Protein AF-A0A1R1WY81-F1 (afdb_monomer)

Mean predicted aligned error: 6.25 Å

InterPro domains:
  IPR036941 Receptor L-domain superfamily [G3DSA:3.80.20.20] (37-160)
  IPR036941 Receptor L-domain superfamily [G3DSA:3.80.20.20] (161-253)
  IPR051648 Cell Wall Integrity and Assembly Regulator [PTHR31018] (79-253)

Solvent-accessible surface area (backbone atoms only — not comparable to full-atom values): 12713 Å² total; per-residue (Å²): 133,88,80,77,80,77,76,75,72,76,73,79,78,78,72,51,73,67,54,44,50,52,54,44,56,58,44,61,73,46,52,57,88,79,84,86,74,90,75,97,52,90,44,57,40,74,56,72,42,81,62,50,81,81,46,47,67,62,52,41,60,19,38,32,34,47,32,34,46,29,39,63,66,42,77,51,42,67,47,68,37,52,49,26,30,39,30,64,13,12,39,37,38,31,42,19,62,52,19,32,39,41,34,34,48,32,24,31,39,28,63,20,21,41,33,39,27,42,20,47,48,22,32,39,40,33,29,41,44,22,33,37,31,41,25,42,37,37,39,42,22,52,47,25,36,43,63,38,38,55,42,27,35,43,36,34,29,45,33,47,30,31,23,32,29,34,57,45,53,34,52,51,21,36,48,30,58,32,37,44,36,39,36,42,27,77,50,48,33,40,41,35,29,56,44,23,31,38,30,50,22,36,40,37,42,24,33,88,48,69,27,95,60,16,36,39,39,28,49,43,25,29,40,30,47,22,36,39,37,44,26,9,30,27,43,64,43,36,57,40,25,30,40,32,42,37,53,80,46,79,47,67,55,58,54,86,70,87,62,55,86,45,55,76,49,67,41,126

Organism: NCBI:txid133412

Radius of gyration: 19.95 Å; Cα contacts (8 Å, |Δi|>4): 804; chains: 1; bounding box: 59×29×71 Å

Nearest PDB structures (foldseek):
  3n85-assembly1_A  TM=6.837E-01  e=2.548E+00  Homo sapiens
  3i2t-assembly1_A  TM=3.640E-01  e=1.945E-01  Drosophila melanogaster
  5wb7-assembly1_A  TM=3.395E-01  e=1.622E+00  Homo sapiens
  8vqd-assembly1_A  TM=2.947E-01  e=3.193E+00  Homo sapiens

Sequence (268 aa):
MKISLITFIALPIALSATSIKEILSKGKKTLVENNHSQNNGSNRCLGDIDVKKDEINKLNSCTSYQGNIKIILTDIEEVSLKSLKNLEGSILVVGNSALKKLDFSGLKTVIGSIYIGANYQLNFVDFSNLESSYKVAFKHNFELNNVKLTNLSECKDLSITGSSIQDISVSRLTKIEGDLKFSKNTKLSRLNFNSLKSIGGDLEFGTNKKSSSLEAKLEKLETVKGGVTLRGLYEINLNSLKSIGSSLLVRDNDIKSLKLPKLESFIQ

Foldseek 3Di:
DDDDPPPPPPDQDDDDPVVLVVLQVVLVVQKDDDPDDDDDDQQEEEEADADDPVCLVVLLSHQEYEYEYEDEQYQDQEHANQSHAYYAIEYHATQHQNHAYYHPCNYAYHATEYRHENHQNHQYYHPQNHQEYAYYEYYQNANHAYYHPNNHAYYQYYEHENYQHQEDAPQNHAEHQEEYYYEQNQNHQEYHPQNHAEYNEEYYDERPAADCRREYHPQNHAYYLYEYAAANHQYYHPQNHAEHNAYYHYDHYNHPDDDPPRHDDHND

Structure (mmCIF, N/CA/C/O backbone):
data_AF-A0A1R1WY81-F1
#
_entry.id   AF-A0A1R1WY81-F1
#
loop_
_atom_site.group_PDB
_atom_site.id
_atom_site.type_symbol
_atom_site.label_atom_id
_atom_site.label_alt_id
_atom_site.label_comp_id
_atom_site.label_asym_id
_atom_site.label_entity_id
_atom_site.label_seq_id
_atom_site.pdbx_PDB_ins_code
_atom_site.Cartn_x
_atom_site.Cartn_y
_atom_site.Cartn_z
_atom_site.occupancy
_atom_site.B_iso_or_equiv
_atom_site.auth_seq_id
_atom_site.auth_comp_id
_atom_site.auth_asym_id
_atom_site.auth_atom_id
_atom_site.pdbx_PDB_model_num
ATOM 1 N N . MET A 1 1 ? -29.425 -13.733 -44.432 1.00 41.19 1 MET A N 1
ATOM 2 C CA . MET A 1 1 ? -28.523 -12.653 -43.975 1.00 41.19 1 MET A CA 1
ATOM 3 C C . MET A 1 1 ? -28.136 -12.959 -42.530 1.00 41.19 1 MET A C 1
ATOM 5 O O . MET A 1 1 ? -28.996 -12.889 -41.663 1.00 41.19 1 MET A O 1
ATOM 9 N N . LYS A 1 2 ? -26.915 -13.456 -42.281 1.00 34.12 2 LYS A N 1
ATOM 10 C CA . LYS A 1 2 ? -26.455 -13.830 -40.929 1.00 34.12 2 LYS A CA 1
ATOM 11 C C . LYS A 1 2 ? -26.140 -12.552 -40.150 1.00 34.12 2 LYS A C 1
ATOM 13 O O . LYS A 1 2 ? -25.137 -11.904 -40.424 1.00 34.12 2 LYS A O 1
ATOM 18 N N . ILE A 1 3 ? -27.005 -12.188 -39.210 1.00 33.84 3 ILE A N 1
ATOM 19 C CA . ILE A 1 3 ? -26.737 -11.114 -38.252 1.00 33.84 3 ILE A CA 1
ATOM 20 C C . ILE A 1 3 ? -25.799 -11.704 -37.199 1.00 33.84 3 ILE A C 1
ATOM 22 O O . ILE A 1 3 ? -26.215 -12.485 -36.347 1.00 33.84 3 ILE A O 1
ATOM 26 N N . SER A 1 4 ? -24.510 -11.394 -37.316 1.00 32.28 4 SER A N 1
ATOM 27 C CA . SER A 1 4 ? -23.523 -11.721 -36.293 1.00 32.28 4 SER A CA 1
ATOM 28 C C . SER A 1 4 ? -23.735 -10.776 -35.114 1.00 32.28 4 SER A C 1
ATOM 30 O O . SER A 1 4 ? -23.453 -9.583 -35.226 1.00 32.28 4 SER A O 1
ATOM 32 N N . LEU A 1 5 ? -24.231 -11.295 -33.987 1.00 35.12 5 LEU A N 1
ATOM 33 C CA . LEU A 1 5 ? -24.135 -10.601 -32.706 1.00 35.12 5 LEU A CA 1
ATOM 34 C C . LEU A 1 5 ? -22.647 -10.483 -32.367 1.00 35.12 5 LEU A C 1
ATOM 36 O O . LEU A 1 5 ? -22.024 -11.442 -31.915 1.00 35.12 5 LEU A O 1
ATOM 40 N N . ILE A 1 6 ? -22.067 -9.307 -32.597 1.00 38.44 6 ILE A N 1
ATOM 41 C CA . ILE A 1 6 ? -20.819 -8.930 -31.944 1.00 38.44 6 ILE A CA 1
ATOM 42 C C . ILE A 1 6 ? -21.190 -8.750 -30.476 1.00 38.44 6 ILE A C 1
ATOM 44 O O . ILE A 1 6 ? -21.749 -7.730 -30.074 1.00 38.44 6 ILE A O 1
ATOM 48 N N . THR A 1 7 ? -20.944 -9.786 -29.681 1.00 35.72 7 THR A N 1
ATOM 49 C CA . THR A 1 7 ? -20.927 -9.681 -28.229 1.00 35.72 7 THR A CA 1
ATOM 50 C C . THR A 1 7 ? -19.898 -8.616 -27.869 1.00 35.72 7 THR A C 1
ATOM 52 O O . THR A 1 7 ? -18.695 -8.870 -27.916 1.00 35.72 7 THR A O 1
ATOM 55 N N . PHE A 1 8 ? -20.369 -7.413 -27.537 1.00 34.59 8 PHE A N 1
ATOM 56 C CA . PHE A 1 8 ? -19.596 -6.449 -26.769 1.00 34.59 8 PHE A CA 1
ATOM 57 C C . PHE A 1 8 ? -19.283 -7.123 -25.433 1.00 34.59 8 PHE A C 1
ATOM 59 O O . PHE A 1 8 ? -20.087 -7.107 -24.503 1.00 34.59 8 PHE A O 1
ATOM 66 N N . ILE A 1 9 ? -18.122 -7.773 -25.356 1.00 40.84 9 ILE A N 1
ATOM 67 C CA . ILE A 1 9 ? -17.490 -8.076 -24.079 1.00 40.84 9 ILE A CA 1
ATOM 68 C C . ILE A 1 9 ? -17.353 -6.711 -23.413 1.00 40.84 9 ILE A C 1
ATOM 70 O O . ILE A 1 9 ? -16.671 -5.834 -23.946 1.00 40.84 9 ILE A O 1
ATOM 74 N N . ALA A 1 10 ? -18.102 -6.495 -22.334 1.00 36.91 10 ALA A N 1
ATOM 75 C CA . ALA A 1 10 ? -18.082 -5.250 -21.587 1.00 36.91 10 ALA A CA 1
ATOM 76 C C . ALA A 1 10 ? -16.620 -4.867 -21.329 1.00 36.91 10 ALA A C 1
ATOM 78 O O . ALA A 1 10 ? -15.899 -5.602 -20.653 1.00 36.91 10 ALA A O 1
ATOM 79 N N . LEU A 1 11 ? -16.167 -3.756 -21.923 1.00 37.56 11 LEU A N 1
ATOM 80 C CA . LEU A 1 11 ? -14.829 -3.239 -21.668 1.00 37.56 11 LEU A CA 1
ATOM 81 C C . LEU A 1 11 ? -14.710 -3.036 -20.148 1.00 37.56 11 LEU A C 1
ATOM 83 O O . LEU A 1 11 ? -15.568 -2.353 -19.574 1.00 37.56 11 LEU A O 1
ATOM 87 N N . PRO A 1 12 ? -13.693 -3.607 -19.481 1.00 49.06 12 PRO A N 1
ATOM 88 C CA . PRO A 1 12 ? -13.493 -3.385 -18.060 1.00 49.06 12 PRO A CA 1
ATOM 89 C C . PRO A 1 12 ? -13.219 -1.894 -17.870 1.00 49.06 12 PRO A C 1
ATOM 91 O O . PRO A 1 12 ? -12.202 -1.395 -18.334 1.00 49.06 12 PRO A O 1
ATOM 94 N N . ILE A 1 13 ? -14.189 -1.189 -17.276 1.00 55.94 13 ILE A N 1
ATOM 95 C CA . ILE A 1 13 ? -14.136 0.180 -16.738 1.00 55.94 13 ILE A CA 1
ATOM 96 C C . ILE A 1 13 ? -12.966 0.993 -17.318 1.00 55.94 13 ILE A C 1
ATOM 98 O O . ILE A 1 13 ? -11.938 1.167 -16.663 1.00 55.94 13 ILE A O 1
ATOM 102 N N . ALA A 1 14 ? -13.100 1.490 -18.549 1.00 56.50 14 ALA A N 1
ATOM 103 C CA . ALA A 1 14 ? -12.135 2.450 -19.070 1.00 56.50 14 ALA A CA 1
ATOM 104 C C . ALA A 1 14 ? -12.234 3.713 -18.199 1.00 56.50 14 ALA A C 1
ATOM 106 O O . ALA A 1 14 ? -13.235 4.430 -18.287 1.00 56.50 14 ALA A O 1
ATOM 107 N N . LEU A 1 15 ? -11.255 3.999 -17.321 1.00 66.56 15 LEU A N 1
ATOM 108 C CA . LEU A 1 15 ? -11.234 5.343 -16.742 1.00 66.56 15 LEU A CA 1
ATOM 109 C C . LEU A 1 15 ? -10.904 6.320 -17.859 1.00 66.56 15 LEU A C 1
ATOM 111 O O . LEU A 1 15 ? -10.094 6.050 -18.749 1.00 66.56 15 LEU A O 1
ATOM 115 N N . SER A 1 16 ? -11.516 7.493 -17.763 1.00 76.81 16 SER A N 1
ATOM 116 C CA . SER A 1 16 ? -11.189 8.600 -18.642 1.00 76.81 16 SER A CA 1
ATOM 117 C C . SER A 1 16 ? -9.691 8.924 -18.574 1.00 76.81 16 SER A C 1
ATOM 119 O O . SER A 1 16 ? -9.049 8.789 -17.525 1.00 76.81 16 SER A O 1
ATOM 121 N N . ALA A 1 17 ? -9.141 9.446 -19.670 1.00 76.94 17 ALA A N 1
ATOM 122 C CA . ALA A 1 17 ? -7.786 9.996 -19.679 1.00 76.94 17 ALA A CA 1
ATOM 123 C C . ALA A 1 17 ? -7.583 11.046 -18.563 1.00 76.94 17 ALA A C 1
ATOM 125 O O . ALA A 1 17 ? -6.499 11.146 -17.989 1.00 76.94 17 ALA A O 1
ATOM 126 N N . THR A 1 18 ? -8.638 11.786 -18.202 1.00 73.00 18 THR A N 1
ATOM 127 C CA . THR A 1 18 ? -8.650 12.740 -17.083 1.00 73.00 18 THR A CA 1
ATOM 128 C C . THR A 1 18 ? -8.375 12.059 -15.742 1.00 73.00 18 THR A C 1
ATOM 130 O O . THR A 1 18 ? -7.556 12.542 -14.963 1.00 73.00 18 THR A O 1
ATOM 133 N N . SER A 1 19 ? -8.977 10.895 -15.495 1.00 86.19 19 SER A N 1
ATOM 134 C CA . SER A 1 19 ? -8.737 10.113 -14.277 1.00 86.19 19 SER A CA 1
ATOM 135 C C . SER A 1 19 ? -7.302 9.581 -14.208 1.00 86.19 19 SER A C 1
ATOM 137 O O . SER A 1 19 ? -6.683 9.630 -13.148 1.00 86.19 19 SER A O 1
ATOM 139 N N . ILE A 1 20 ? -6.740 9.121 -15.334 1.00 91.81 20 ILE A N 1
ATOM 140 C CA . ILE A 1 20 ? -5.340 8.666 -15.386 1.00 91.81 20 ILE A CA 1
ATOM 141 C C . ILE A 1 20 ? -4.388 9.830 -15.085 1.00 91.81 20 ILE A C 1
ATOM 143 O O . ILE A 1 20 ? -3.458 9.667 -14.296 1.00 91.81 20 ILE A O 1
ATOM 147 N N . LYS A 1 21 ? -4.638 11.020 -15.649 1.00 93.06 21 LYS A N 1
ATOM 148 C CA . LYS A 1 21 ? -3.843 12.229 -15.368 1.00 93.06 21 LYS A CA 1
ATOM 149 C C . LYS A 1 21 ? -3.865 12.608 -13.887 1.00 93.06 21 LYS A C 1
ATOM 151 O O . LYS A 1 21 ? -2.818 12.947 -13.337 1.00 93.06 21 LYS A O 1
ATOM 156 N N . GLU A 1 22 ? -5.022 12.531 -13.231 1.00 94.56 22 GLU A N 1
ATOM 157 C CA . GLU A 1 22 ? -5.138 12.822 -11.798 1.00 94.56 22 GLU A CA 1
ATOM 158 C C . GLU A 1 22 ? -4.359 11.809 -10.942 1.00 94.56 22 GLU A C 1
ATOM 160 O O . GLU A 1 22 ? -3.597 12.196 -10.052 1.00 94.56 22 GLU A O 1
ATOM 165 N N . ILE A 1 23 ? -4.508 10.513 -11.238 1.00 94.56 23 ILE A N 1
ATOM 166 C CA . ILE A 1 23 ? -3.777 9.428 -10.564 1.00 94.56 23 ILE A CA 1
ATOM 167 C C . ILE A 1 23 ? -2.268 9.607 -10.759 1.00 94.56 23 ILE A C 1
ATOM 169 O O . ILE A 1 23 ? -1.510 9.552 -9.792 1.00 94.56 23 ILE A O 1
ATOM 173 N N . LEU A 1 24 ? -1.830 9.906 -11.984 1.00 96.56 24 LEU A N 1
ATOM 174 C CA . LEU A 1 24 ? -0.427 10.170 -12.290 1.00 96.56 24 LEU A CA 1
ATOM 175 C C . LEU A 1 24 ? 0.098 11.402 -11.544 1.00 96.56 24 LEU A C 1
ATOM 177 O O . LEU A 1 24 ? 1.191 11.353 -10.989 1.00 96.56 24 LEU A O 1
ATOM 181 N N . SER A 1 25 ? -0.671 12.493 -11.493 1.00 97.31 25 SER A N 1
ATOM 182 C CA . SER A 1 25 ? -0.296 13.705 -10.752 1.00 97.31 25 SER A CA 1
ATOM 183 C C . SER A 1 25 ? -0.096 13.413 -9.263 1.00 97.31 25 SER A C 1
ATOM 185 O O . SER A 1 25 ? 0.908 13.822 -8.681 1.00 97.31 25 SER A O 1
ATOM 187 N N . LYS A 1 26 ? -1.007 12.645 -8.652 1.00 96.25 26 LYS A N 1
ATOM 188 C CA . LYS A 1 26 ? -0.883 12.202 -7.256 1.00 96.25 26 LYS A CA 1
ATOM 189 C C . LYS A 1 26 ? 0.327 11.289 -7.048 1.00 96.25 26 LYS A C 1
ATOM 191 O O . LYS A 1 26 ? 1.028 11.467 -6.060 1.00 96.25 26 LYS A O 1
ATOM 196 N N . GLY A 1 27 ? 0.583 10.356 -7.966 1.00 95.25 27 GLY A N 1
ATOM 197 C CA . GLY A 1 27 ? 1.742 9.461 -7.908 1.00 95.25 27 GLY A CA 1
ATOM 198 C C . GLY A 1 27 ? 3.082 10.183 -8.078 1.00 95.25 27 GLY A C 1
ATOM 199 O O . GLY A 1 27 ? 4.032 9.885 -7.369 1.00 95.25 27 GLY A O 1
ATOM 200 N N . LYS A 1 28 ? 3.167 11.205 -8.939 1.00 97.25 28 LYS A N 1
ATOM 201 C CA . LYS A 1 28 ? 4.396 12.008 -9.093 1.00 97.25 28 LYS A CA 1
ATOM 202 C C . LYS A 1 28 ? 4.809 12.722 -7.802 1.00 97.25 28 LYS A C 1
ATOM 204 O O . LYS A 1 28 ? 5.997 12.857 -7.551 1.00 97.25 28 LYS A O 1
ATOM 209 N N . LYS A 1 29 ? 3.849 13.112 -6.954 1.00 96.56 29 LYS A N 1
ATOM 210 C CA . LYS A 1 29 ? 4.118 13.717 -5.635 1.00 96.56 29 LYS A CA 1
ATOM 211 C C . LYS A 1 29 ? 4.710 12.740 -4.615 1.00 96.56 29 LYS A C 1
ATOM 213 O O . LYS A 1 29 ? 5.079 13.168 -3.529 1.00 96.56 29 LYS A O 1
ATOM 218 N N . THR A 1 30 ? 4.741 11.440 -4.913 1.00 93.88 30 THR A N 1
ATOM 219 C CA . THR A 1 30 ? 5.330 10.431 -4.023 1.00 93.88 30 THR A CA 1
ATOM 220 C C . THR A 1 30 ? 6.759 10.063 -4.404 1.00 93.88 30 THR A C 1
ATOM 222 O O . THR A 1 30 ? 7.331 9.200 -3.746 1.00 93.88 30 THR A O 1
ATOM 225 N N . LEU A 1 31 ? 7.303 10.646 -5.479 1.00 96.19 31 LEU A N 1
ATOM 226 C CA . LEU A 1 31 ? 8.676 10.412 -5.918 1.00 96.19 31 LEU A CA 1
ATOM 227 C C . LEU A 1 31 ? 9.664 11.053 -4.941 1.00 96.19 31 LEU A C 1
ATOM 229 O O . LEU A 1 31 ? 9.375 12.094 -4.356 1.00 96.19 31 LEU A O 1
ATOM 233 N N . VAL A 1 32 ? 10.829 10.426 -4.780 1.00 93.50 32 VAL A N 1
ATOM 234 C CA . VAL A 1 32 ? 11.913 11.009 -3.982 1.00 93.50 32 VAL A CA 1
ATOM 235 C C . VAL A 1 32 ? 12.634 12.038 -4.848 1.00 93.50 32 VAL A C 1
ATOM 237 O O . VAL A 1 32 ? 13.013 11.730 -5.979 1.00 93.50 32 VAL A O 1
ATOM 240 N N . GLU A 1 33 ? 12.829 13.247 -4.325 1.00 86.81 33 GLU A N 1
ATOM 241 C CA . GLU A 1 33 ? 13.696 14.253 -4.941 1.00 86.81 33 GLU A CA 1
ATOM 242 C C . GLU A 1 33 ? 15.155 13.885 -4.646 1.00 86.81 33 GLU A C 1
ATOM 244 O O . GLU A 1 33 ? 15.607 13.949 -3.503 1.00 86.81 33 GLU A O 1
ATOM 249 N N . ASN A 1 34 ? 15.885 13.430 -5.665 1.00 69.56 34 ASN A N 1
ATOM 250 C CA . ASN A 1 34 ? 17.247 12.929 -5.499 1.00 69.56 34 ASN A CA 1
ATOM 251 C C . ASN A 1 34 ? 18.289 13.985 -5.894 1.00 69.56 34 ASN A C 1
ATOM 253 O O . ASN A 1 34 ? 18.317 14.436 -7.036 1.00 69.56 34 ASN A O 1
ATOM 257 N N . ASN A 1 35 ? 19.222 14.279 -4.985 1.00 59.00 35 ASN A N 1
ATOM 258 C CA . ASN A 1 35 ? 20.522 14.864 -5.319 1.00 59.00 35 ASN A CA 1
ATOM 259 C C . ASN A 1 35 ? 21.519 13.708 -5.471 1.00 59.00 35 ASN A C 1
ATOM 261 O O . ASN A 1 35 ? 21.979 13.138 -4.483 1.00 59.00 35 ASN A O 1
ATOM 265 N N . HIS A 1 36 ? 21.793 13.287 -6.705 1.00 61.41 36 HIS A N 1
ATOM 266 C CA . HIS A 1 36 ? 22.646 12.125 -6.953 1.00 61.41 36 HIS A CA 1
ATOM 267 C C . HIS A 1 36 ? 24.117 12.441 -6.637 1.00 61.41 36 HIS A C 1
ATOM 269 O O . HIS A 1 36 ? 24.757 13.203 -7.358 1.00 61.41 36 HIS A O 1
ATOM 275 N N . SER A 1 37 ? 24.678 11.815 -5.600 1.00 54.81 37 SER A N 1
ATOM 276 C CA . SER A 1 37 ? 26.129 11.682 -5.445 1.00 54.81 37 SER A CA 1
ATOM 277 C C . SER A 1 37 ? 26.588 10.354 -6.052 1.00 54.81 37 SER A C 1
ATOM 279 O O . SER A 1 37 ? 25.972 9.305 -5.854 1.00 54.81 37 SER A O 1
ATOM 281 N N . GLN A 1 38 ? 27.646 10.410 -6.861 1.00 55.94 38 GLN A N 1
ATOM 282 C CA . GLN A 1 38 ? 28.205 9.239 -7.528 1.00 55.94 38 GLN A CA 1
ATOM 283 C C . GLN A 1 38 ? 28.873 8.317 -6.509 1.00 55.94 38 GLN A C 1
ATOM 285 O O . GLN A 1 38 ? 29.727 8.760 -5.744 1.00 55.94 38 GLN A O 1
ATOM 290 N N . ASN A 1 39 ? 28.536 7.028 -6.538 1.00 51.44 39 ASN A N 1
ATOM 291 C CA . ASN A 1 39 ? 29.380 6.011 -5.925 1.00 51.44 39 ASN A CA 1
ATOM 292 C C . ASN A 1 39 ? 29.317 4.702 -6.724 1.00 51.44 39 ASN A C 1
ATOM 294 O O . ASN A 1 39 ? 28.244 4.125 -6.922 1.00 51.44 39 ASN A O 1
ATOM 298 N N . ASN A 1 40 ? 30.481 4.261 -7.205 1.00 55.75 40 ASN A N 1
ATOM 299 C CA . ASN A 1 40 ? 30.653 3.106 -8.086 1.00 55.75 40 ASN A CA 1
ATOM 300 C C . ASN A 1 40 ? 30.787 1.817 -7.265 1.00 55.75 40 ASN A C 1
ATOM 302 O O . ASN A 1 40 ? 31.880 1.446 -6.844 1.00 55.75 40 ASN A O 1
ATOM 306 N N . GLY A 1 41 ? 29.668 1.122 -7.061 1.00 59.38 41 GLY A N 1
ATOM 307 C CA . GLY A 1 41 ? 29.641 -0.274 -6.621 1.00 59.38 41 GLY A CA 1
ATOM 308 C C . GLY A 1 41 ? 29.169 -1.190 -7.752 1.00 59.38 41 GLY A C 1
ATOM 309 O O . GLY A 1 41 ? 28.316 -0.800 -8.551 1.00 59.38 41 GLY A O 1
ATOM 310 N N . SER A 1 42 ? 29.694 -2.415 -7.826 1.00 71.94 42 SER A N 1
ATOM 311 C CA . SER A 1 42 ? 29.218 -3.423 -8.781 1.00 71.94 42 SER A CA 1
ATOM 312 C C . SER A 1 42 ? 27.728 -3.736 -8.550 1.00 71.94 42 SER A C 1
ATOM 314 O O . SER A 1 42 ? 27.262 -3.833 -7.415 1.00 71.94 42 SER A O 1
ATOM 316 N N . ASN A 1 43 ? 26.953 -3.850 -9.634 1.00 83.56 43 ASN A N 1
ATOM 317 C CA . ASN A 1 43 ? 25.495 -4.068 -9.647 1.00 83.56 43 ASN A CA 1
ATOM 318 C C . ASN A 1 43 ? 24.650 -2.988 -8.931 1.00 83.56 43 ASN A C 1
ATOM 320 O O . ASN A 1 43 ? 23.503 -3.253 -8.550 1.00 83.56 43 ASN A O 1
ATOM 324 N N . ARG A 1 44 ? 25.181 -1.769 -8.754 1.00 89.94 44 ARG A N 1
ATOM 325 C CA . ARG A 1 44 ? 24.405 -0.588 -8.343 1.00 89.94 44 ARG A CA 1
ATOM 326 C C . ARG A 1 44 ? 24.035 0.240 -9.573 1.00 89.94 44 ARG A C 1
ATOM 328 O O . ARG A 1 44 ? 24.892 0.569 -10.384 1.00 89.94 44 ARG A O 1
ATOM 335 N N . CYS A 1 45 ? 22.760 0.585 -9.691 1.00 94.00 45 CYS A N 1
ATOM 336 C CA . CYS A 1 45 ? 22.229 1.412 -10.770 1.00 94.00 45 CYS A CA 1
ATOM 337 C C . CYS A 1 45 ? 21.762 2.762 -10.218 1.00 94.00 45 CYS A C 1
ATOM 339 O O . CYS A 1 45 ? 21.352 2.847 -9.061 1.00 94.00 45 CYS A O 1
ATOM 341 N N . LEU A 1 46 ? 21.873 3.818 -11.022 1.00 93.19 46 LEU A N 1
ATOM 342 C CA . LEU A 1 46 ? 21.681 5.203 -10.590 1.00 93.19 46 LEU A CA 1
ATOM 343 C C . LEU A 1 46 ? 20.794 5.966 -11.580 1.00 93.19 46 LEU A C 1
ATOM 345 O O . LEU A 1 46 ? 20.764 5.634 -12.767 1.00 93.19 46 LEU A O 1
ATOM 349 N N . GLY A 1 47 ? 20.177 7.038 -11.087 1.00 92.44 47 GLY A N 1
ATOM 350 C CA . GLY A 1 47 ? 19.367 7.966 -11.871 1.00 92.44 47 GLY A CA 1
ATOM 351 C C . GLY A 1 47 ? 17.900 7.560 -11.924 1.00 92.44 47 GLY A C 1
ATOM 352 O O . GLY A 1 47 ? 17.553 6.409 -11.698 1.00 92.44 47 GLY A O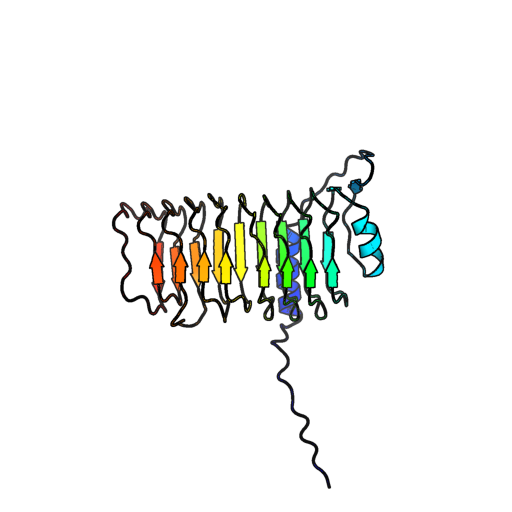 1
ATOM 353 N N . ASP A 1 48 ? 17.025 8.516 -12.208 1.00 95.06 48 ASP A N 1
ATOM 354 C CA . ASP A 1 48 ? 15.619 8.219 -12.470 1.00 95.06 48 ASP A CA 1
ATOM 355 C C . ASP A 1 48 ? 15.457 7.579 -13.856 1.00 95.06 48 ASP A C 1
ATOM 357 O O . ASP A 1 48 ? 16.060 8.035 -14.829 1.00 95.06 48 ASP A O 1
ATOM 361 N N . ILE A 1 49 ? 14.598 6.563 -13.967 1.00 95.88 49 ILE A N 1
ATOM 362 C CA . ILE A 1 49 ? 14.314 5.871 -15.232 1.00 95.88 49 ILE A CA 1
ATOM 363 C C . ILE A 1 49 ? 12.821 5.873 -15.552 1.00 95.88 49 ILE A C 1
ATOM 365 O O . ILE A 1 49 ? 11.988 5.608 -14.685 1.00 95.88 49 ILE A O 1
ATOM 369 N N . ASP A 1 50 ? 12.492 6.158 -16.811 1.00 96.75 50 ASP A N 1
ATOM 370 C CA . ASP A 1 50 ? 11.187 5.882 -17.415 1.00 96.75 50 ASP A CA 1
ATOM 371 C C . ASP A 1 50 ? 11.316 4.598 -18.245 1.00 96.75 50 ASP A C 1
ATOM 373 O O . ASP A 1 50 ? 11.793 4.630 -19.375 1.00 96.75 50 ASP A O 1
ATOM 377 N N . VAL A 1 51 ? 10.933 3.473 -17.642 1.00 96.69 51 VAL A N 1
ATOM 378 C CA . VAL A 1 51 ? 11.199 2.117 -18.128 1.00 96.69 51 VAL A CA 1
ATOM 379 C C . VAL A 1 51 ? 10.489 1.838 -19.444 1.00 96.69 51 VAL A C 1
ATOM 381 O O . VAL A 1 51 ? 9.260 1.899 -19.541 1.00 96.69 51 VAL A O 1
ATOM 384 N N . LYS A 1 52 ? 11.279 1.408 -20.421 1.00 92.81 52 LYS A N 1
ATOM 385 C CA . LYS A 1 52 ? 10.839 0.793 -21.674 1.00 92.81 52 LYS A CA 1
ATOM 386 C C . LYS A 1 52 ? 11.064 -0.718 -21.648 1.00 92.81 52 LYS A C 1
ATOM 388 O O . LYS A 1 52 ? 11.776 -1.257 -20.799 1.00 92.81 52 LYS A O 1
ATOM 393 N N . LYS A 1 53 ? 10.441 -1.426 -22.592 1.00 89.25 53 LYS A N 1
ATOM 394 C CA . LYS A 1 53 ? 10.449 -2.897 -22.650 1.00 89.25 53 LYS A CA 1
ATOM 395 C C . LYS A 1 53 ? 11.864 -3.490 -22.719 1.00 89.25 53 LYS A C 1
ATOM 397 O O . LYS A 1 53 ? 12.140 -4.495 -22.072 1.00 89.25 53 LYS A O 1
ATOM 402 N N . ASP A 1 54 ? 12.757 -2.862 -23.472 1.00 90.31 54 ASP A N 1
ATOM 403 C CA . ASP A 1 54 ? 14.157 -3.257 -23.654 1.00 90.31 54 ASP A CA 1
ATOM 404 C C . ASP A 1 54 ? 15.046 -2.970 -22.428 1.00 90.31 54 ASP A C 1
ATOM 406 O O . ASP A 1 54 ? 16.079 -3.616 -22.241 1.00 90.31 54 ASP A O 1
ATOM 410 N N . GLU A 1 55 ? 14.622 -2.081 -21.528 1.00 93.38 55 GLU A N 1
ATOM 411 C CA . GLU A 1 55 ? 15.390 -1.694 -20.337 1.00 93.38 55 GLU A CA 1
ATOM 412 C C . GLU A 1 55 ? 15.209 -2.656 -19.153 1.00 93.38 55 GLU A C 1
ATOM 414 O O . GLU A 1 55 ? 16.035 -2.669 -18.239 1.00 93.38 55 GLU A O 1
ATOM 419 N N . ILE A 1 56 ? 14.179 -3.511 -19.167 1.00 93.44 56 ILE A N 1
ATOM 420 C CA . ILE A 1 56 ? 13.909 -4.481 -18.088 1.00 93.44 56 ILE A CA 1
ATOM 421 C C . ILE A 1 56 ? 15.101 -5.432 -17.890 1.00 93.44 56 ILE A C 1
ATOM 423 O O . ILE A 1 56 ? 15.488 -5.720 -16.756 1.00 93.44 56 ILE A O 1
ATOM 427 N N . ASN A 1 57 ? 15.729 -5.887 -18.979 1.00 91.19 57 ASN A N 1
ATOM 428 C CA . ASN A 1 57 ? 16.903 -6.764 -18.907 1.00 91.19 57 ASN A CA 1
ATOM 429 C C . ASN A 1 57 ? 18.100 -6.061 -18.256 1.00 91.19 57 ASN A C 1
ATOM 431 O O . ASN A 1 57 ? 18.801 -6.663 -17.447 1.00 91.19 57 ASN A O 1
ATOM 435 N N . LYS A 1 58 ? 18.290 -4.769 -18.552 1.00 90.56 58 LYS A N 1
ATOM 436 C CA . LYS A 1 58 ? 19.325 -3.941 -17.923 1.00 90.56 58 LYS A CA 1
ATOM 437 C C . LYS A 1 58 ? 19.038 -3.726 -16.436 1.00 90.56 58 LYS A C 1
ATOM 439 O O . LYS A 1 58 ? 19.940 -3.830 -15.619 1.00 90.56 58 LYS A O 1
ATOM 444 N N . LEU A 1 59 ? 17.786 -3.476 -16.056 1.00 93.19 59 LEU A N 1
ATOM 445 C CA . LEU A 1 59 ? 17.417 -3.332 -14.644 1.00 93.19 59 LEU A CA 1
ATOM 446 C C . LEU A 1 59 ? 17.605 -4.632 -13.847 1.00 93.19 59 LEU A C 1
ATOM 448 O O . LEU A 1 59 ? 17.927 -4.586 -12.663 1.00 93.19 59 LEU A O 1
ATOM 452 N N . ASN A 1 60 ? 17.477 -5.794 -14.492 1.00 93.31 60 ASN A N 1
ATOM 453 C CA . ASN A 1 60 ? 17.736 -7.089 -13.862 1.00 93.31 60 ASN A CA 1
ATOM 454 C C . ASN A 1 60 ? 19.217 -7.379 -13.574 1.00 93.31 60 ASN A C 1
ATOM 456 O O . ASN A 1 60 ? 19.496 -8.325 -12.834 1.00 93.31 60 ASN A O 1
ATOM 460 N N . SER A 1 61 ? 20.165 -6.582 -14.084 1.00 93.44 61 SER A N 1
ATOM 461 C CA . SER A 1 61 ? 21.563 -6.653 -13.630 1.00 93.44 61 SER A CA 1
ATOM 462 C C . SER A 1 61 ? 21.814 -5.854 -12.343 1.00 93.44 61 SER A C 1
ATOM 464 O O . SER A 1 61 ? 22.898 -5.942 -11.769 1.00 93.44 61 SER A O 1
ATOM 466 N N . CYS A 1 62 ? 20.838 -5.062 -11.884 1.00 94.81 62 CYS A N 1
ATOM 467 C CA . CYS A 1 62 ? 20.945 -4.237 -10.684 1.00 94.81 62 CYS A CA 1
ATOM 468 C C . CYS A 1 62 ? 20.493 -5.018 -9.438 1.00 94.81 62 CYS A C 1
ATOM 470 O O . CYS A 1 62 ? 19.390 -5.563 -9.397 1.00 94.81 62 CYS A O 1
ATOM 472 N N . THR A 1 63 ? 21.306 -4.996 -8.382 1.00 96.38 63 THR A N 1
ATOM 473 C CA . THR A 1 63 ? 20.926 -5.477 -7.040 1.00 96.38 63 THR A CA 1
ATOM 474 C C . THR A 1 63 ? 20.467 -4.326 -6.141 1.00 96.38 63 THR A C 1
ATOM 476 O O . THR A 1 63 ? 19.638 -4.522 -5.253 1.00 96.38 63 THR A O 1
ATOM 479 N N . SER A 1 64 ? 20.987 -3.116 -6.366 1.00 95.88 64 SER A N 1
ATOM 480 C CA . SER A 1 64 ? 20.580 -1.888 -5.676 1.00 95.88 64 SER A CA 1
ATOM 481 C C . SER A 1 64 ? 20.357 -0.765 -6.687 1.00 95.88 64 SER A C 1
ATOM 483 O O . SER A 1 64 ? 21.078 -0.692 -7.686 1.00 95.88 64 SER A O 1
ATOM 485 N N . TYR A 1 65 ? 19.369 0.096 -6.446 1.00 95.69 65 TYR A N 1
ATOM 486 C CA . TYR A 1 65 ? 19.007 1.183 -7.353 1.00 95.69 65 TYR A CA 1
ATOM 487 C C . TYR A 1 65 ? 18.810 2.498 -6.594 1.00 95.69 65 TYR A C 1
ATOM 489 O O . TYR A 1 65 ? 17.996 2.575 -5.674 1.00 95.69 65 TYR A O 1
ATOM 497 N N . GLN A 1 66 ? 19.540 3.540 -6.988 1.00 95.25 66 GLN A N 1
ATOM 498 C CA . GLN A 1 66 ? 19.414 4.891 -6.443 1.00 95.25 66 GLN A CA 1
ATOM 499 C C . GLN A 1 66 ? 18.805 5.822 -7.484 1.00 95.25 66 GLN A C 1
ATOM 501 O O . GLN A 1 66 ? 19.490 6.383 -8.340 1.00 95.25 66 GLN A O 1
ATOM 506 N N . GLY A 1 67 ? 17.498 5.989 -7.381 1.00 95.75 67 GLY A N 1
ATOM 507 C CA . GLY A 1 67 ? 16.691 6.728 -8.334 1.00 95.75 67 GLY A CA 1
ATOM 508 C C . GLY A 1 67 ? 15.265 6.212 -8.315 1.00 95.75 67 GLY A C 1
ATOM 509 O O . GLY A 1 67 ? 14.967 5.191 -7.693 1.00 95.75 67 GLY A O 1
ATOM 510 N N . ASN A 1 68 ? 14.372 6.926 -8.981 1.00 97.81 68 ASN A N 1
ATOM 511 C CA . ASN A 1 68 ? 12.988 6.516 -9.138 1.00 97.81 68 ASN A CA 1
ATOM 512 C C . ASN A 1 68 ? 12.825 5.600 -10.363 1.00 97.81 68 ASN A C 1
ATOM 514 O O . ASN A 1 68 ? 13.347 5.891 -11.437 1.00 97.81 68 ASN A O 1
ATOM 518 N N . ILE A 1 69 ? 12.040 4.531 -10.222 1.00 98.25 69 ILE A N 1
ATOM 519 C CA . ILE A 1 69 ? 11.647 3.639 -11.319 1.00 98.25 69 ILE A CA 1
ATOM 520 C C . ILE A 1 69 ? 10.218 3.988 -11.733 1.00 98.25 69 ILE A C 1
ATOM 522 O O . ILE A 1 69 ? 9.275 3.810 -10.959 1.00 98.25 69 ILE A O 1
ATOM 526 N N . LYS A 1 70 ? 10.043 4.478 -12.960 1.00 98.56 70 LYS A N 1
ATOM 527 C CA . LYS A 1 70 ? 8.749 4.906 -13.501 1.00 98.56 70 LYS A CA 1
ATOM 528 C C . LYS A 1 70 ? 8.354 4.023 -14.682 1.00 98.56 70 LYS A C 1
ATOM 530 O O . LYS A 1 70 ? 9.119 3.881 -15.620 1.00 98.56 70 LYS A O 1
ATOM 535 N N . ILE A 1 71 ? 7.157 3.451 -14.661 1.00 98.44 71 ILE A N 1
ATOM 536 C CA . ILE A 1 71 ? 6.563 2.691 -15.772 1.00 98.44 71 ILE A CA 1
ATOM 537 C C . ILE A 1 71 ? 5.213 3.349 -16.066 1.00 98.44 71 ILE A C 1
ATOM 539 O O . ILE A 1 71 ? 4.222 3.104 -15.372 1.00 98.44 71 ILE A O 1
ATOM 543 N N . ILE A 1 72 ? 5.179 4.275 -17.022 1.00 97.62 72 ILE A N 1
ATOM 544 C CA . ILE A 1 72 ? 4.034 5.168 -17.235 1.00 97.62 72 ILE A CA 1
ATOM 545 C C . ILE A 1 72 ? 3.568 5.072 -18.685 1.00 97.62 72 ILE A C 1
ATOM 547 O O . ILE A 1 72 ? 4.355 5.334 -19.588 1.00 97.62 72 ILE A O 1
ATOM 551 N N . LEU A 1 73 ? 2.279 4.780 -18.891 1.00 95.69 73 LEU A N 1
ATOM 552 C CA . LEU A 1 73 ? 1.628 4.779 -20.213 1.00 95.69 73 LEU A CA 1
ATOM 553 C C . LEU A 1 73 ? 2.359 3.918 -21.269 1.00 95.69 73 LEU A C 1
ATOM 555 O O . LEU A 1 73 ? 2.474 4.313 -22.427 1.00 95.69 73 LEU A O 1
ATOM 559 N N . THR A 1 74 ? 2.856 2.748 -20.864 1.00 95.81 74 THR A N 1
ATOM 560 C CA . THR A 1 74 ? 3.540 1.781 -21.739 1.00 95.81 74 THR A CA 1
ATOM 561 C C . THR A 1 74 ? 2.603 0.659 -22.201 1.00 95.81 74 THR A C 1
ATOM 563 O O . THR A 1 74 ? 1.523 0.451 -21.638 1.00 95.81 74 THR A O 1
ATOM 566 N N . ASP A 1 75 ? 3.047 -0.096 -23.205 1.00 95.06 75 ASP A N 1
ATOM 567 C CA . ASP A 1 75 ? 2.429 -1.328 -23.711 1.00 95.06 75 ASP A CA 1
ATOM 568 C C . ASP A 1 75 ? 3.049 -2.606 -23.104 1.00 95.06 75 ASP A C 1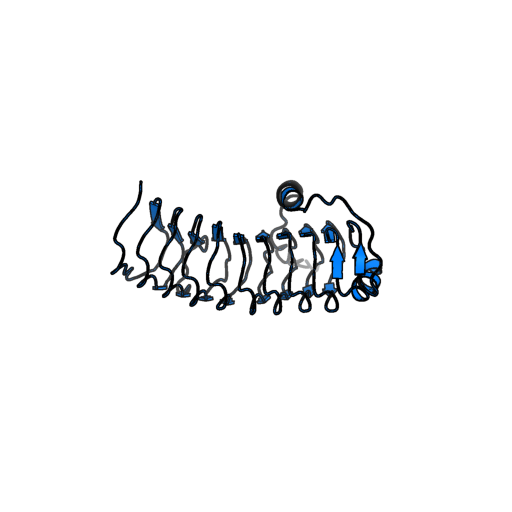
ATOM 570 O O . ASP A 1 75 ? 2.810 -3.715 -23.582 1.00 95.06 75 ASP A O 1
ATOM 574 N N . ILE A 1 76 ? 3.852 -2.467 -22.042 1.00 96.81 76 ILE A N 1
ATOM 575 C CA . ILE A 1 76 ? 4.508 -3.591 -21.370 1.00 96.81 76 ILE A CA 1
ATOM 576 C C . ILE A 1 76 ? 3.451 -4.470 -20.695 1.00 96.81 76 ILE A C 1
ATOM 578 O O . ILE A 1 76 ? 2.693 -4.003 -19.847 1.00 96.81 76 ILE A O 1
ATOM 582 N N . GLU A 1 77 ? 3.438 -5.761 -21.028 1.00 97.31 77 GLU A N 1
ATOM 583 C CA . GLU A 1 77 ? 2.515 -6.728 -20.422 1.00 97.31 77 GLU A CA 1
ATOM 584 C C . GLU A 1 77 ? 2.996 -7.254 -19.068 1.00 97.31 77 GLU A C 1
ATOM 586 O O . GLU A 1 77 ? 2.190 -7.506 -18.173 1.00 97.31 77 GLU A O 1
ATOM 591 N N . GLU A 1 78 ? 4.307 -7.405 -18.888 1.00 98.06 78 GLU A N 1
ATOM 592 C CA . GLU A 1 78 ? 4.890 -7.927 -17.656 1.00 98.06 78 GLU A CA 1
ATOM 593 C C . GLU A 1 78 ? 6.208 -7.228 -17.328 1.00 98.06 78 GLU A C 1
ATOM 595 O O . GLU A 1 78 ? 7.056 -7.026 -18.197 1.00 98.06 78 GLU A O 1
ATOM 600 N N . VAL A 1 79 ? 6.402 -6.909 -16.049 1.00 98.44 79 VAL A N 1
ATOM 601 C CA . VAL A 1 79 ? 7.690 -6.460 -15.511 1.00 98.44 79 VAL A CA 1
ATOM 602 C C . VAL A 1 79 ? 8.122 -7.435 -14.430 1.00 98.44 79 VAL A C 1
ATOM 604 O O . VAL A 1 79 ? 7.370 -7.700 -13.496 1.00 98.44 79 VAL A O 1
ATOM 607 N N . SER A 1 80 ? 9.346 -7.943 -14.539 1.00 98.12 80 SER A N 1
ATOM 608 C CA . SER A 1 80 ? 9.964 -8.805 -13.533 1.00 98.12 80 SER A CA 1
ATOM 609 C C . SER A 1 80 ? 11.359 -8.285 -13.212 1.00 98.12 80 SER A C 1
ATOM 611 O O . SER A 1 80 ? 12.237 -8.360 -14.067 1.00 98.12 80 SER A O 1
ATOM 613 N N . LEU A 1 81 ? 11.550 -7.778 -11.992 1.00 97.19 81 LEU A N 1
ATOM 614 C CA . LEU A 1 81 ? 12.782 -7.174 -11.469 1.00 97.19 81 LEU A CA 1
ATOM 615 C C . LEU A 1 81 ? 13.229 -7.877 -10.177 1.00 97.19 81 LEU A C 1
ATOM 617 O O . LEU A 1 81 ? 13.341 -7.275 -9.111 1.00 97.19 81 LEU A O 1
ATOM 621 N N . LYS A 1 82 ? 13.460 -9.191 -10.268 1.00 96.62 82 LYS A N 1
ATOM 622 C CA . LYS A 1 82 ? 13.745 -10.072 -9.115 1.00 96.62 82 LYS A CA 1
ATOM 623 C C . LYS A 1 82 ? 15.147 -9.930 -8.541 1.00 96.62 82 LYS A C 1
ATOM 625 O O . LYS A 1 82 ? 15.377 -10.323 -7.401 1.00 96.62 82 LYS A O 1
ATOM 630 N N . SER A 1 83 ? 16.089 -9.422 -9.327 1.00 96.44 83 SER A N 1
ATOM 631 C CA . SER A 1 83 ? 17.461 -9.203 -8.859 1.00 96.44 83 SER A CA 1
ATOM 632 C C . SER A 1 83 ? 17.559 -8.009 -7.913 1.00 96.44 83 SER A C 1
ATOM 634 O O . SER A 1 83 ? 18.444 -7.976 -7.057 1.00 96.44 83 SER A O 1
ATOM 636 N N . LEU A 1 84 ? 16.643 -7.044 -8.051 1.00 97.56 84 LEU A N 1
ATOM 637 C CA . LEU A 1 84 ? 16.671 -5.803 -7.298 1.00 97.56 84 LEU A CA 1
ATOM 638 C C . LEU A 1 84 ? 16.241 -6.051 -5.851 1.00 97.56 84 LEU A C 1
ATOM 640 O O . LEU A 1 84 ? 15.124 -6.492 -5.601 1.00 97.56 84 LEU A O 1
ATOM 644 N N . LYS A 1 85 ? 17.127 -5.746 -4.898 1.00 98.12 85 LYS A N 1
ATOM 645 C CA . LYS A 1 85 ? 16.911 -5.950 -3.458 1.00 98.12 85 LYS A CA 1
ATOM 646 C C . LYS A 1 85 ? 16.616 -4.657 -2.711 1.00 98.12 85 LYS A C 1
ATOM 648 O O . LYS A 1 85 ? 15.795 -4.667 -1.801 1.00 98.12 85 LYS A O 1
ATOM 653 N N . ASN A 1 86 ? 17.269 -3.560 -3.087 1.00 97.94 86 ASN A N 1
ATOM 654 C CA . ASN A 1 86 ? 17.135 -2.275 -2.404 1.00 97.94 86 ASN A CA 1
ATOM 655 C C . ASN A 1 86 ? 16.882 -1.158 -3.415 1.00 97.94 86 ASN A C 1
ATOM 657 O O . ASN A 1 86 ? 17.550 -1.094 -4.449 1.00 97.94 86 ASN A O 1
ATOM 661 N N . LEU A 1 87 ? 15.946 -0.271 -3.095 1.00 97.88 87 LEU A N 1
ATOM 662 C CA . LEU A 1 87 ? 15.619 0.903 -3.893 1.00 97.88 87 LEU A CA 1
ATOM 663 C C . LEU A 1 87 ? 15.636 2.148 -2.999 1.00 97.88 87 LEU A C 1
ATOM 665 O O . LEU A 1 87 ? 14.829 2.266 -2.082 1.00 97.88 87 LEU A O 1
ATOM 669 N N . GLU A 1 88 ? 16.539 3.087 -3.272 1.00 96.88 88 GLU A N 1
ATOM 670 C CA . GLU A 1 88 ? 16.641 4.351 -2.522 1.00 96.88 88 GLU A CA 1
ATOM 671 C C . GLU A 1 88 ? 15.652 5.422 -3.018 1.00 96.88 88 GLU A C 1
ATOM 673 O O . GLU A 1 88 ? 15.451 6.433 -2.354 1.00 96.88 88 GLU A O 1
ATOM 678 N N . GLY A 1 89 ? 15.000 5.199 -4.163 1.00 97.38 89 GLY A N 1
ATOM 679 C CA . GLY A 1 89 ? 13.928 6.056 -4.671 1.00 97.38 89 GLY A CA 1
ATOM 680 C C . GLY A 1 89 ? 12.536 5.441 -4.527 1.00 97.38 89 GLY A C 1
ATOM 681 O O . GLY A 1 89 ? 12.257 4.665 -3.613 1.00 97.38 89 GLY A O 1
ATOM 682 N N . SER A 1 90 ? 11.647 5.814 -5.447 1.00 98.62 90 SER A N 1
ATOM 683 C CA . SER A 1 90 ? 10.249 5.369 -5.508 1.00 98.62 90 SER A CA 1
ATOM 684 C C . SER A 1 90 ? 9.946 4.543 -6.755 1.00 98.62 90 SER A C 1
ATOM 686 O O . SER A 1 90 ? 10.622 4.662 -7.775 1.00 98.62 90 SER A O 1
ATOM 688 N N . ILE A 1 91 ? 8.877 3.751 -6.694 1.00 98.88 91 ILE A N 1
ATOM 689 C CA . ILE A 1 91 ? 8.290 3.049 -7.838 1.00 98.88 91 ILE A CA 1
ATOM 690 C C . ILE A 1 91 ? 6.984 3.746 -8.216 1.00 98.88 91 ILE A C 1
ATOM 692 O O . ILE A 1 91 ? 6.088 3.873 -7.382 1.00 98.88 91 ILE A O 1
ATOM 696 N N . LEU A 1 92 ? 6.847 4.149 -9.478 1.00 98.88 92 LEU A N 1
ATOM 697 C CA . LEU A 1 92 ? 5.632 4.756 -10.020 1.00 98.88 92 LEU A CA 1
ATOM 698 C C . LEU A 1 92 ? 5.162 3.989 -11.258 1.00 98.88 92 LEU A C 1
ATOM 700 O O . LEU A 1 92 ? 5.754 4.114 -12.324 1.00 98.88 92 LEU A O 1
ATOM 704 N N . VAL A 1 93 ? 4.074 3.227 -11.135 1.00 98.81 93 VAL A N 1
ATOM 705 C CA . VAL A 1 93 ? 3.498 2.445 -12.241 1.00 98.81 93 VAL A CA 1
ATOM 706 C C . VAL A 1 93 ? 2.086 2.922 -12.544 1.00 98.81 93 VAL A C 1
ATOM 708 O O . VAL A 1 93 ? 1.153 2.596 -11.805 1.00 98.81 93 VAL A O 1
ATOM 711 N N . VAL A 1 94 ? 1.907 3.713 -13.605 1.00 98.38 94 VAL A N 1
ATOM 712 C CA . VAL A 1 94 ? 0.612 4.353 -13.882 1.00 98.38 94 VAL A CA 1
ATOM 713 C C . VAL A 1 94 ? 0.167 4.257 -15.335 1.00 98.38 94 VAL A C 1
ATOM 715 O O . VAL A 1 94 ? 0.888 4.658 -16.243 1.00 98.38 94 VAL A O 1
ATOM 718 N N . GLY A 1 95 ? -1.081 3.832 -15.541 1.00 96.31 95 GLY A N 1
ATOM 719 C CA . GLY A 1 95 ? -1.756 3.952 -16.835 1.00 96.31 95 GLY A CA 1
ATOM 720 C C . GLY A 1 95 ? -1.314 2.939 -17.893 1.00 96.31 95 GLY A C 1
ATOM 721 O O . GLY A 1 95 ? -1.527 3.188 -19.075 1.00 96.31 95 GLY A O 1
ATOM 722 N N . ASN A 1 96 ? -0.690 1.824 -17.507 1.00 96.25 96 ASN A N 1
ATOM 723 C CA . ASN A 1 96 ? -0.258 0.790 -18.447 1.00 96.25 96 ASN A CA 1
ATOM 724 C C . ASN A 1 96 ? -1.436 -0.156 -18.709 1.00 96.25 96 ASN A C 1
ATOM 726 O O . ASN A 1 96 ? -1.774 -0.998 -17.875 1.00 96.25 96 ASN A O 1
ATOM 730 N N . SER A 1 97 ? -2.113 0.026 -19.843 1.00 93.25 97 SER A N 1
ATOM 731 C CA . SER A 1 97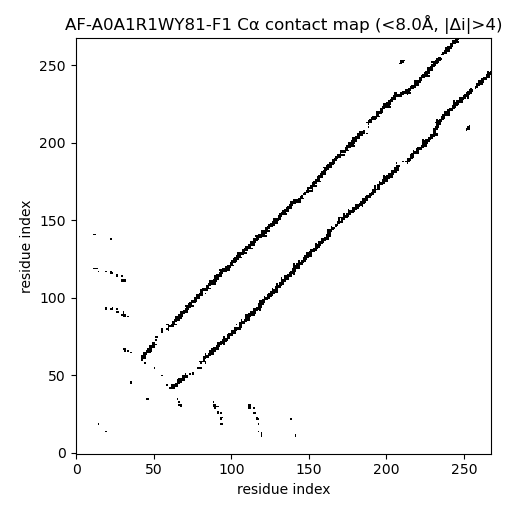 ? -3.360 -0.683 -20.161 1.00 93.25 97 SER A CA 1
ATOM 732 C C . SER A 1 97 ? -3.161 -2.173 -20.447 1.00 93.25 97 SER A C 1
ATOM 734 O O . SER A 1 97 ? -4.079 -2.944 -20.180 1.00 93.25 97 SER A O 1
ATOM 736 N N . ALA A 1 98 ? -1.981 -2.561 -20.942 1.00 95.62 98 ALA A N 1
ATOM 737 C CA . ALA A 1 98 ? -1.620 -3.942 -21.273 1.00 95.62 98 ALA A CA 1
ATOM 738 C C . ALA A 1 98 ? -0.967 -4.711 -20.108 1.00 95.62 98 ALA A C 1
ATOM 740 O O . ALA A 1 98 ? -0.829 -5.932 -20.171 1.00 95.62 98 ALA A O 1
ATOM 741 N N . LEU A 1 99 ? -0.555 -4.010 -19.046 1.00 98.12 99 LEU A N 1
ATOM 742 C CA . LEU A 1 99 ? 0.214 -4.586 -17.947 1.00 98.12 99 LEU A CA 1
ATOM 743 C C . LEU A 1 99 ? -0.641 -5.550 -17.126 1.00 98.12 99 LEU A C 1
ATOM 745 O O . LEU A 1 99 ? -1.618 -5.139 -16.508 1.00 98.12 99 LEU A O 1
ATOM 749 N N . LYS A 1 100 ? -0.229 -6.816 -17.078 1.00 98.44 100 LYS A N 1
ATOM 750 C CA . LYS A 1 100 ? -0.883 -7.923 -16.369 1.00 98.44 100 LYS A CA 1
ATOM 751 C C . LYS A 1 100 ? -0.158 -8.309 -15.086 1.00 98.44 100 LYS A C 1
ATOM 753 O O . LYS A 1 100 ? -0.817 -8.695 -14.117 1.00 98.44 100 LYS A O 1
ATOM 758 N N . LYS A 1 101 ? 1.174 -8.181 -15.066 1.00 98.75 101 LYS A N 1
ATOM 759 C CA . LYS A 1 101 ? 2.021 -8.684 -13.979 1.00 98.75 101 LYS A CA 1
ATOM 760 C C . LYS A 1 101 ? 3.138 -7.715 -13.593 1.00 98.75 101 LYS A C 1
ATOM 762 O O . LYS A 1 101 ? 3.879 -7.239 -14.451 1.00 98.75 101 LYS A O 1
ATOM 767 N N . LEU A 1 102 ? 3.306 -7.500 -12.289 1.00 98.81 102 LEU A N 1
ATOM 768 C CA . LEU A 1 102 ? 4.490 -6.871 -11.701 1.00 98.81 102 LEU A CA 1
ATOM 769 C C . LEU A 1 102 ? 5.129 -7.830 -10.702 1.00 98.81 102 LEU A C 1
ATOM 771 O O . LEU A 1 102 ? 4.489 -8.250 -9.741 1.00 98.81 102 LEU A O 1
ATOM 775 N N . ASP A 1 103 ? 6.391 -8.164 -10.920 1.00 98.75 103 ASP A N 1
ATOM 776 C CA . ASP A 1 103 ? 7.145 -9.084 -10.082 1.00 98.75 103 ASP A CA 1
ATOM 777 C C . ASP A 1 103 ? 8.409 -8.391 -9.563 1.00 98.75 103 ASP A C 1
ATOM 779 O O . ASP A 1 103 ? 9.433 -8.302 -10.239 1.00 98.75 103 ASP A O 1
ATOM 783 N N . PHE A 1 104 ? 8.303 -7.867 -8.347 1.00 98.69 104 PHE A N 1
ATOM 784 C CA . PHE A 1 104 ? 9.385 -7.269 -7.574 1.00 98.69 104 PHE A CA 1
ATOM 785 C C . PHE A 1 104 ? 9.713 -8.155 -6.367 1.00 98.69 104 PHE A C 1
ATOM 787 O O . PHE A 1 104 ? 10.105 -7.664 -5.308 1.00 98.69 104 PHE A O 1
ATOM 794 N N . SER A 1 105 ? 9.566 -9.480 -6.506 1.00 98.56 105 SER A N 1
ATOM 795 C CA . SER A 1 105 ? 9.723 -10.414 -5.387 1.00 98.56 105 SER A CA 1
ATOM 796 C C . SER A 1 105 ? 11.129 -10.399 -4.772 1.00 98.56 105 SER A C 1
ATOM 798 O O . SER A 1 105 ? 11.332 -10.979 -3.714 1.00 98.56 105 SER A O 1
ATOM 800 N N . GLY A 1 106 ? 12.121 -9.792 -5.429 1.00 98.19 106 GLY A N 1
ATOM 801 C CA . GLY A 1 106 ? 13.467 -9.595 -4.889 1.00 98.19 106 GLY A CA 1
ATOM 802 C C . GLY A 1 106 ? 13.602 -8.430 -3.912 1.00 98.19 106 GLY A C 1
ATOM 803 O O . GLY A 1 106 ? 14.513 -8.453 -3.080 1.00 98.19 106 GLY A O 1
ATOM 804 N N . LEU A 1 107 ? 12.714 -7.432 -4.001 1.00 98.62 107 LEU A N 1
ATOM 805 C CA . LEU A 1 107 ? 12.825 -6.200 -3.229 1.00 98.62 107 LEU A CA 1
ATOM 806 C C . LEU A 1 107 ? 12.588 -6.476 -1.751 1.00 98.62 107 LEU A C 1
ATOM 808 O O . LEU A 1 107 ? 11.583 -7.072 -1.378 1.00 98.62 107 LEU A O 1
ATOM 812 N N . LYS A 1 108 ? 13.511 -5.983 -0.929 1.00 98.69 108 LYS A N 1
ATOM 813 C CA . LYS A 1 108 ? 13.438 -5.970 0.530 1.00 98.69 108 LYS A CA 1
ATOM 814 C C . LYS A 1 108 ? 13.122 -4.587 1.070 1.00 98.69 108 LYS A C 1
ATOM 816 O O . LYS A 1 108 ? 12.304 -4.465 1.972 1.00 98.69 108 LYS A O 1
ATOM 821 N N . THR A 1 109 ? 13.748 -3.551 0.515 1.00 98.56 109 THR A N 1
ATOM 822 C CA . THR A 1 109 ? 13.591 -2.175 0.999 1.00 98.56 109 THR A CA 1
ATOM 823 C C . THR A 1 109 ? 13.294 -1.214 -0.145 1.00 98.56 109 THR A C 1
ATOM 825 O O . THR A 1 109 ? 13.900 -1.292 -1.219 1.00 98.56 109 THR A O 1
ATOM 828 N N . VAL A 1 110 ? 12.355 -0.297 0.095 1.00 98.69 110 VAL A N 1
ATOM 829 C CA . VAL A 1 110 ? 12.087 0.861 -0.765 1.00 98.69 110 VAL A CA 1
ATOM 830 C C . VAL A 1 110 ? 12.058 2.107 0.111 1.00 98.69 110 VAL A C 1
ATOM 832 O O . VAL A 1 110 ? 11.090 2.333 0.826 1.00 98.69 110 VAL A O 1
ATOM 835 N N . ILE A 1 111 ? 13.103 2.931 0.067 1.00 97.81 111 ILE A N 1
ATOM 836 C CA . ILE A 1 111 ? 13.178 4.147 0.893 1.00 97.81 111 ILE A CA 1
ATOM 837 C C . ILE A 1 111 ? 12.027 5.104 0.566 1.00 97.81 111 ILE A C 1
ATOM 839 O O . ILE A 1 111 ? 11.445 5.700 1.467 1.00 97.81 111 ILE A O 1
ATOM 843 N N . GLY A 1 112 ? 11.680 5.230 -0.715 1.00 97.94 112 GLY A N 1
ATOM 844 C CA . GLY A 1 112 ? 10.547 6.022 -1.169 1.00 97.94 112 GLY A CA 1
ATOM 845 C C . GLY A 1 112 ? 9.214 5.274 -1.137 1.00 97.94 112 GLY A C 1
ATOM 846 O O . GLY A 1 112 ? 8.964 4.368 -0.336 1.00 97.94 112 GLY A O 1
ATOM 847 N N . SER A 1 113 ? 8.326 5.674 -2.044 1.00 98.56 113 SER A N 1
ATOM 848 C CA . SER A 1 113 ? 6.970 5.133 -2.143 1.00 98.56 113 SER A CA 1
ATOM 849 C C . SER A 1 113 ? 6.832 4.141 -3.295 1.00 98.56 113 SER A C 1
ATOM 851 O O . SER A 1 113 ? 7.427 4.310 -4.354 1.00 98.56 113 SER A O 1
ATOM 853 N N . ILE A 1 114 ? 5.958 3.157 -3.135 1.00 98.94 114 ILE A N 1
ATOM 854 C CA . ILE A 1 114 ? 5.415 2.332 -4.209 1.00 98.94 114 ILE A CA 1
ATOM 855 C C . ILE A 1 114 ? 4.017 2.862 -4.541 1.00 98.94 114 ILE A C 1
ATOM 857 O O . ILE A 1 114 ? 3.091 2.759 -3.733 1.00 98.94 114 ILE A O 1
ATOM 861 N N . TYR A 1 115 ? 3.846 3.413 -5.740 1.00 98.88 115 TYR A N 1
ATOM 862 C CA . TYR A 1 115 ? 2.573 3.922 -6.243 1.00 98.88 115 TYR A CA 1
ATOM 863 C C . TYR A 1 115 ? 2.196 3.220 -7.549 1.00 98.88 115 TYR A C 1
ATOM 865 O O . TYR A 1 115 ? 2.846 3.404 -8.577 1.00 98.88 115 TYR A O 1
ATOM 873 N N . ILE A 1 116 ? 1.122 2.431 -7.526 1.00 98.81 116 ILE A N 1
ATOM 874 C CA . ILE A 1 116 ? 0.663 1.636 -8.674 1.00 98.81 116 ILE A CA 1
ATOM 875 C C . ILE A 1 116 ? -0.797 1.968 -8.944 1.00 98.81 116 ILE A C 1
ATOM 877 O O . ILE A 1 116 ? -1.659 1.647 -8.124 1.00 98.81 116 ILE A O 1
ATOM 881 N N . GLY A 1 117 ? -1.129 2.561 -10.087 1.00 98.06 117 GLY A N 1
ATOM 882 C CA . GLY A 1 117 ? -2.527 2.870 -10.359 1.00 98.06 117 GLY A CA 1
ATOM 883 C C . GLY A 1 117 ? -2.953 2.985 -11.809 1.00 98.06 117 GLY A C 1
ATOM 884 O O . GLY A 1 117 ? -2.149 3.222 -12.697 1.00 98.06 117 GLY A O 1
ATOM 885 N N . ALA A 1 118 ? -4.254 2.828 -12.044 1.00 96.75 118 ALA A N 1
ATOM 886 C CA . ALA A 1 118 ? -4.847 2.825 -13.380 1.00 96.75 118 ALA A CA 1
ATOM 887 C C . ALA A 1 118 ? -4.202 1.812 -14.354 1.00 96.75 118 ALA A C 1
ATOM 889 O O . ALA A 1 118 ? -4.091 2.090 -15.546 1.00 96.75 118 ALA A O 1
ATOM 890 N N . ASN A 1 119 ? -3.769 0.645 -13.863 1.00 96.88 119 ASN A N 1
ATOM 891 C CA . ASN A 1 119 ? -3.309 -0.469 -14.698 1.00 96.88 119 ASN A CA 1
ATOM 892 C C . ASN A 1 119 ? -4.430 -1.517 -14.745 1.00 96.88 119 ASN A C 1
ATOM 894 O O . ASN A 1 119 ? -4.560 -2.351 -13.850 1.00 96.88 119 ASN A O 1
ATOM 898 N N . TYR A 1 120 ? -5.316 -1.412 -15.735 1.00 90.81 120 TYR A N 1
ATOM 899 C CA . TYR A 1 120 ? -6.611 -2.106 -15.719 1.00 90.81 120 TYR A CA 1
ATOM 900 C C . TYR A 1 120 ? -6.507 -3.618 -15.808 1.00 90.81 120 TYR A C 1
ATOM 902 O O . TYR A 1 120 ? -7.283 -4.294 -15.149 1.00 90.81 120 TYR A O 1
ATOM 910 N N . GLN A 1 121 ? -5.565 -4.133 -16.599 1.00 95.12 121 GLN A N 1
ATOM 911 C CA . GLN A 1 121 ? -5.365 -5.571 -16.784 1.00 95.12 121 GLN A CA 1
ATOM 912 C C . GLN A 1 121 ? -4.448 -6.192 -15.720 1.00 95.12 121 GLN A C 1
ATOM 914 O O . GLN A 1 121 ? -4.262 -7.414 -15.717 1.00 95.12 121 GLN A O 1
ATOM 919 N N . LEU A 1 122 ? -3.899 -5.376 -14.808 1.00 98.19 122 LEU A N 1
ATOM 920 C CA . LEU A 1 122 ? -2.957 -5.825 -13.789 1.00 98.19 122 LEU A CA 1
ATOM 921 C C . LEU A 1 122 ? -3.699 -6.730 -12.822 1.00 98.19 122 LEU A C 1
ATOM 923 O O . LEU A 1 122 ? -4.534 -6.254 -12.062 1.00 98.19 122 LEU A O 1
ATOM 927 N N . ASN A 1 123 ? -3.374 -8.017 -12.837 1.00 97.81 123 ASN A N 1
ATOM 928 C CA . ASN A 1 123 ? -4.023 -9.020 -11.999 1.00 97.81 123 ASN A CA 1
ATOM 929 C C . ASN A 1 123 ? -3.121 -9.513 -1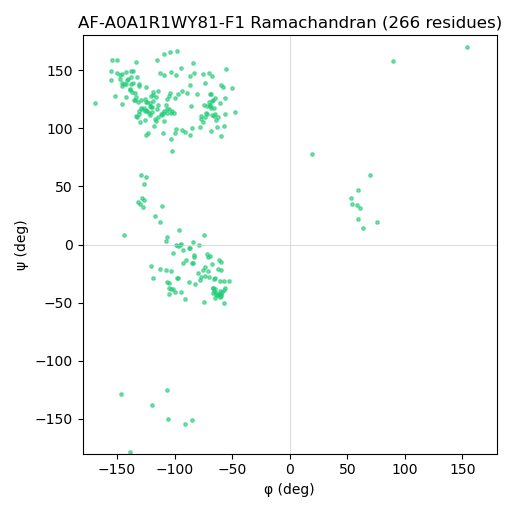0.859 1.00 97.81 123 ASN A C 1
ATOM 931 O O . ASN A 1 123 ? -3.642 -9.961 -9.834 1.00 97.81 123 ASN A O 1
ATOM 935 N N . PHE A 1 124 ? -1.798 -9.360 -10.998 1.00 98.56 124 PHE A N 1
ATOM 936 C CA . PHE A 1 124 ? -0.813 -9.877 -10.052 1.00 98.56 124 PHE A CA 1
ATOM 937 C C . PHE A 1 124 ? 0.309 -8.877 -9.747 1.00 98.56 124 PHE A C 1
ATOM 939 O O . PHE A 1 124 ? 0.951 -8.340 -10.655 1.00 98.56 124 PHE A O 1
ATOM 946 N N . VAL A 1 125 ? 0.578 -8.686 -8.454 1.00 98.81 125 VAL A N 1
ATOM 947 C CA . VAL A 1 125 ? 1.696 -7.889 -7.935 1.00 98.81 125 VAL A CA 1
ATOM 948 C C . VAL A 1 125 ? 2.435 -8.674 -6.848 1.00 98.81 125 VAL A C 1
ATOM 950 O O . VAL A 1 125 ? 1.837 -9.042 -5.832 1.00 98.81 125 VAL A O 1
ATOM 953 N N . ASP A 1 126 ? 3.739 -8.887 -7.033 1.00 98.88 126 ASP A N 1
ATOM 954 C CA . ASP A 1 126 ? 4.600 -9.584 -6.071 1.00 98.88 126 ASP A CA 1
ATOM 955 C C . ASP A 1 126 ? 5.630 -8.648 -5.430 1.00 98.88 126 ASP A C 1
ATOM 957 O O . ASP A 1 126 ? 6.563 -8.194 -6.088 1.00 98.88 126 ASP A O 1
ATOM 961 N N . PHE A 1 127 ? 5.461 -8.400 -4.133 1.00 98.81 127 PHE A N 1
ATOM 962 C CA . PHE A 1 127 ? 6.435 -7.780 -3.235 1.00 98.81 127 PHE A CA 1
ATOM 963 C C . PHE A 1 127 ? 6.639 -8.685 -2.006 1.00 98.81 127 PHE A C 1
ATOM 965 O O . PHE A 1 127 ? 6.726 -8.211 -0.874 1.00 98.81 127 PHE A O 1
ATOM 972 N N . SER A 1 128 ? 6.653 -10.014 -2.190 1.00 98.50 128 SER A N 1
ATOM 973 C CA . SER A 1 128 ? 6.619 -10.973 -1.076 1.00 98.50 128 SER A CA 1
ATOM 974 C C . SER A 1 128 ? 7.752 -10.800 -0.063 1.00 98.50 128 SER A C 1
ATOM 976 O O . SER A 1 128 ? 7.542 -11.080 1.116 1.00 98.50 128 SER A O 1
ATOM 978 N N . ASN A 1 129 ? 8.926 -10.345 -0.515 1.00 98.69 129 ASN A N 1
ATOM 979 C CA . ASN A 1 129 ? 10.104 -10.117 0.321 1.00 98.69 129 ASN A CA 1
ATOM 980 C C . ASN A 1 129 ? 10.250 -8.675 0.819 1.00 98.69 129 ASN A C 1
ATOM 982 O O . ASN A 1 129 ? 11.207 -8.412 1.540 1.00 98.69 129 ASN A O 1
ATOM 986 N N . LEU A 1 130 ? 9.331 -7.768 0.472 1.00 98.81 130 LEU A N 1
ATOM 987 C CA . LEU A 1 130 ? 9.392 -6.378 0.911 1.00 98.81 130 LEU A CA 1
ATOM 988 C C . LEU A 1 130 ? 9.195 -6.329 2.426 1.00 98.81 130 LEU A C 1
ATOM 990 O O . LEU A 1 130 ? 8.145 -6.730 2.915 1.00 98.81 130 LEU A O 1
ATOM 994 N N . GLU A 1 131 ? 10.200 -5.848 3.145 1.00 98.75 131 GLU A N 1
ATOM 995 C CA . GLU A 1 131 ? 10.219 -5.691 4.601 1.00 98.75 131 GLU A CA 1
ATOM 996 C C . GLU A 1 131 ? 9.795 -4.264 4.985 1.00 98.75 131 GLU A C 1
ATOM 998 O O . GLU A 1 131 ? 8.985 -4.088 5.901 1.00 98.75 131 GLU A O 1
ATOM 1003 N N . SER A 1 132 ? 10.265 -3.254 4.238 1.00 98.56 132 SER A N 1
ATOM 1004 C CA . SER A 1 132 ? 9.959 -1.845 4.500 1.00 98.56 132 SER A CA 1
ATOM 1005 C C . SER A 1 132 ? 9.723 -1.001 3.243 1.00 98.56 132 SER A C 1
ATOM 1007 O O . SER A 1 132 ? 10.391 -1.152 2.215 1.00 98.56 132 SER A O 1
ATOM 1009 N N . SER A 1 133 ? 8.768 -0.071 3.338 1.00 98.44 133 SER A N 1
ATOM 1010 C CA . SER A 1 133 ? 8.612 1.031 2.384 1.00 98.44 133 SER A CA 1
ATOM 1011 C C . SER A 1 133 ? 8.018 2.265 3.048 1.00 98.44 133 SER A C 1
ATOM 1013 O O . SER A 1 133 ? 7.166 2.119 3.920 1.00 98.44 133 SER A O 1
ATOM 1015 N N . TYR A 1 134 ? 8.381 3.479 2.617 1.00 98.12 134 TYR A N 1
ATOM 1016 C CA . TYR A 1 134 ? 7.720 4.681 3.134 1.00 98.12 134 TYR A CA 1
ATOM 1017 C C . TYR A 1 134 ? 6.208 4.614 2.898 1.00 98.12 134 TYR A C 1
ATOM 1019 O O . TYR A 1 134 ? 5.433 4.735 3.838 1.00 98.12 134 TYR A O 1
ATOM 1027 N N . LYS A 1 135 ? 5.757 4.317 1.678 1.00 98.50 135 LYS A N 1
ATOM 1028 C CA . LYS A 1 135 ? 4.324 4.216 1.368 1.00 98.50 135 LYS A CA 1
ATOM 1029 C C . LYS A 1 135 ? 4.051 3.155 0.323 1.00 98.50 135 LYS A C 1
ATOM 1031 O O . LYS A 1 135 ? 4.730 3.118 -0.694 1.00 98.50 135 LYS A O 1
ATOM 1036 N N . VAL A 1 136 ? 2.982 2.386 0.502 1.00 98.81 136 VAL A N 1
ATOM 1037 C CA . VAL A 1 136 ? 2.468 1.449 -0.505 1.00 98.81 136 VAL A CA 1
ATOM 1038 C C . VAL A 1 136 ? 1.042 1.848 -0.877 1.00 98.81 136 VAL A C 1
ATOM 1040 O O . VAL A 1 136 ? 0.128 1.799 -0.055 1.00 98.81 136 VAL A O 1
ATOM 1043 N N . ALA A 1 137 ? 0.834 2.268 -2.126 1.00 98.69 137 ALA A N 1
ATOM 1044 C CA . ALA A 1 137 ? -0.443 2.783 -2.609 1.00 98.69 137 ALA A CA 1
ATOM 1045 C C . ALA A 1 137 ? -0.852 2.162 -3.950 1.00 98.69 137 ALA A C 1
ATOM 1047 O O . ALA A 1 137 ? -0.293 2.498 -4.994 1.00 98.69 137 ALA A O 1
ATOM 1048 N N . PHE A 1 138 ? -1.883 1.312 -3.940 1.00 98.44 138 PHE A N 1
ATOM 1049 C CA . PHE A 1 138 ? -2.472 0.724 -5.146 1.00 98.44 138 PHE A CA 1
ATOM 1050 C C . PHE A 1 138 ? -3.836 1.358 -5.430 1.00 98.44 138 PHE A C 1
ATOM 1052 O O . PHE A 1 138 ? -4.735 1.305 -4.589 1.00 98.44 138 PHE A O 1
ATOM 1059 N N . LYS A 1 139 ? -4.000 1.995 -6.593 1.00 96.81 139 LYS A N 1
ATOM 1060 C CA . LYS A 1 139 ? -5.145 2.865 -6.905 1.00 96.81 139 LYS A CA 1
ATOM 1061 C C . LYS A 1 139 ? -5.775 2.520 -8.250 1.00 96.81 139 LYS A C 1
ATOM 1063 O O . LYS A 1 139 ? -5.183 2.769 -9.287 1.00 96.81 139 LYS A O 1
ATOM 1068 N N . HIS A 1 140 ? -7.016 2.048 -8.249 1.00 94.94 140 HIS A N 1
ATOM 1069 C CA . HIS A 1 140 ? -7.781 1.787 -9.472 1.00 94.94 140 HIS A CA 1
ATOM 1070 C C . HIS A 1 140 ? -7.120 0.767 -10.417 1.00 94.94 140 HIS A C 1
ATOM 1072 O O . HIS A 1 140 ? -7.023 0.994 -11.620 1.00 94.94 140 HIS A O 1
ATOM 1078 N N . ASN A 1 141 ? -6.656 -0.356 -9.869 1.00 95.69 141 ASN A N 1
ATOM 1079 C CA . ASN A 1 141 ? -6.231 -1.520 -10.650 1.00 95.69 141 ASN A CA 1
ATOM 1080 C C . ASN A 1 141 ? -7.368 -2.549 -10.569 1.00 95.69 141 ASN A C 1
ATOM 1082 O O . ASN A 1 141 ? -7.368 -3.409 -9.691 1.00 95.69 141 ASN A O 1
ATOM 1086 N N . PHE A 1 142 ? -8.411 -2.380 -11.386 1.00 92.81 142 PHE A N 1
ATOM 1087 C CA . PHE A 1 142 ? -9.698 -3.049 -11.153 1.00 92.81 142 PHE A CA 1
ATOM 1088 C C . PHE A 1 142 ? -9.649 -4.578 -11.277 1.00 92.81 142 PHE A C 1
ATOM 1090 O O . PHE A 1 142 ? -10.378 -5.238 -10.540 1.00 92.81 142 PHE A O 1
ATOM 1097 N N . GLU A 1 143 ? -8.767 -5.141 -12.109 1.00 94.88 143 GLU A N 1
ATOM 1098 C CA . GLU A 1 143 ? -8.575 -6.598 -12.223 1.00 94.88 143 GLU A CA 1
ATOM 1099 C C . GLU A 1 143 ? -7.562 -7.170 -11.214 1.00 94.88 143 GLU A C 1
ATOM 1101 O O . GLU A 1 143 ? -7.387 -8.390 -11.137 1.00 94.88 143 GLU A O 1
ATOM 1106 N N . LEU A 1 144 ? -6.927 -6.315 -10.398 1.00 97.25 144 LEU A N 1
ATOM 1107 C CA . LEU A 1 144 ? -5.919 -6.734 -9.424 1.00 97.25 144 LEU A CA 1
ATOM 1108 C C . LEU A 1 144 ? -6.576 -7.601 -8.367 1.00 97.25 144 LEU A C 1
ATOM 1110 O O . LEU A 1 144 ? -7.367 -7.099 -7.569 1.00 97.25 144 LEU A O 1
ATOM 1114 N N . ASN A 1 145 ? -6.242 -8.888 -8.376 1.00 96.06 145 ASN A N 1
ATOM 1115 C CA . ASN A 1 145 ? -6.843 -9.888 -7.501 1.00 96.06 145 ASN A CA 1
ATOM 1116 C C . ASN A 1 145 ? -5.826 -10.586 -6.589 1.00 96.06 145 ASN A C 1
ATOM 1118 O O . ASN A 1 145 ? -6.223 -11.126 -5.557 1.00 96.06 145 ASN A O 1
ATOM 1122 N N . ASN A 1 146 ? -4.531 -10.512 -6.916 1.00 97.06 146 ASN A N 1
ATOM 1123 C CA . ASN A 1 146 ? -3.460 -11.117 -6.138 1.00 97.06 146 ASN A CA 1
ATOM 1124 C C . ASN A 1 146 ? -2.354 -10.095 -5.835 1.00 97.06 146 ASN A C 1
ATOM 1126 O O . ASN A 1 146 ? -1.703 -9.564 -6.736 1.00 97.06 146 ASN A O 1
ATOM 1130 N N . VAL A 1 147 ? -2.157 -9.826 -4.544 1.00 98.38 147 VAL A N 1
ATOM 1131 C CA . VAL A 1 147 ? -1.125 -8.933 -4.015 1.00 98.38 147 VAL A CA 1
ATOM 1132 C C . VAL A 1 147 ? -0.360 -9.672 -2.929 1.00 98.38 147 VAL A C 1
ATOM 1134 O O . VAL A 1 147 ? -0.952 -10.098 -1.936 1.00 98.38 147 VAL A O 1
ATOM 1137 N N . LYS A 1 148 ? 0.963 -9.763 -3.072 1.00 98.50 148 LYS A N 1
ATOM 1138 C CA . LYS A 1 148 ? 1.831 -10.326 -2.033 1.00 98.50 148 LYS A CA 1
ATOM 1139 C C . LYS A 1 148 ? 2.623 -9.231 -1.331 1.00 98.50 148 LYS A C 1
ATOM 1141 O O . LYS A 1 148 ? 3.465 -8.587 -1.944 1.00 98.50 148 LYS A O 1
ATOM 1146 N N . LEU A 1 149 ? 2.367 -9.074 -0.033 1.00 98.31 149 LEU A N 1
ATOM 1147 C CA . LEU A 1 149 ? 3.091 -8.199 0.903 1.00 98.31 149 LEU A CA 1
ATOM 1148 C C . LEU A 1 149 ? 3.481 -8.982 2.170 1.00 98.31 149 LEU A C 1
ATOM 1150 O O . LEU A 1 149 ? 3.427 -8.468 3.283 1.00 98.31 149 LEU A O 1
ATOM 1154 N N . THR A 1 150 ? 3.803 -10.269 2.008 1.00 97.31 150 THR A N 1
ATOM 1155 C CA . THR A 1 150 ? 3.928 -11.246 3.103 1.00 97.31 150 THR A CA 1
ATOM 1156 C C . THR A 1 150 ? 4.931 -10.833 4.178 1.00 97.31 150 THR A C 1
ATOM 1158 O O . THR A 1 150 ? 4.680 -11.071 5.363 1.00 97.31 150 THR A O 1
ATOM 1161 N N . ASN A 1 151 ? 6.047 -10.216 3.779 1.00 98.44 151 ASN A N 1
ATOM 1162 C CA . ASN A 1 151 ? 7.099 -9.815 4.706 1.00 98.44 151 ASN A CA 1
ATOM 1163 C C . ASN A 1 151 ? 7.017 -8.362 5.185 1.00 98.44 151 ASN A C 1
ATOM 1165 O O . ASN A 1 151 ? 7.830 -7.988 6.025 1.00 98.44 151 ASN A O 1
ATOM 1169 N N . LEU A 1 152 ? 6.030 -7.578 4.732 1.00 98.62 152 LEU A N 1
ATOM 1170 C CA . LEU A 1 152 ? 5.961 -6.154 5.055 1.00 98.62 152 LEU A CA 1
ATOM 1171 C C . LEU A 1 152 ? 5.735 -5.974 6.560 1.00 98.62 152 LEU A C 1
ATOM 1173 O O . LEU A 1 152 ? 4.674 -6.326 7.087 1.00 98.62 152 LEU A O 1
ATOM 1177 N N . SER A 1 153 ? 6.745 -5.437 7.240 1.00 98.12 153 SER A N 1
ATOM 1178 C CA . SER A 1 153 ? 6.749 -5.202 8.686 1.00 98.12 153 SER A CA 1
ATOM 1179 C C . SER A 1 153 ? 6.757 -3.722 9.050 1.00 98.12 153 SER A C 1
ATOM 1181 O O . SER A 1 153 ? 6.335 -3.382 10.156 1.00 98.12 153 SER A O 1
ATOM 1183 N N . GLU A 1 154 ? 7.187 -2.854 8.129 1.00 97.38 154 GLU A N 1
ATOM 1184 C CA . GLU A 1 154 ? 7.288 -1.409 8.339 1.00 97.38 154 GLU A CA 1
ATOM 1185 C C . GLU A 1 154 ? 6.732 -0.631 7.142 1.00 97.38 154 GLU A C 1
ATOM 1187 O O . GLU A 1 154 ? 7.164 -0.806 6.001 1.00 97.38 154 GLU A O 1
ATOM 1192 N N . CYS A 1 155 ? 5.762 0.249 7.394 1.00 96.88 155 CYS A N 1
ATOM 1193 C CA . CYS A 1 155 ? 5.250 1.168 6.386 1.00 96.88 155 CYS A CA 1
ATOM 1194 C C . CYS A 1 155 ? 4.642 2.413 7.037 1.00 96.88 155 CYS A C 1
ATOM 1196 O O . CYS A 1 155 ? 3.981 2.299 8.070 1.00 96.88 155 CYS A O 1
ATOM 1198 N N . LYS A 1 156 ? 4.838 3.603 6.451 1.00 97.69 156 LYS A N 1
ATOM 1199 C CA . LYS A 1 156 ? 4.163 4.812 6.944 1.00 97.69 156 LYS A CA 1
ATOM 1200 C C . LYS A 1 156 ? 2.697 4.803 6.543 1.00 97.69 156 LYS A C 1
ATOM 1202 O O . LYS A 1 156 ? 1.856 4.991 7.407 1.00 97.69 156 LYS A O 1
ATOM 1207 N N . ASP A 1 157 ? 2.400 4.547 5.271 1.00 98.31 157 ASP A N 1
ATOM 1208 C CA . ASP A 1 157 ? 1.041 4.555 4.722 1.00 98.31 157 ASP A CA 1
ATOM 1209 C C . ASP A 1 157 ? 0.793 3.319 3.853 1.00 98.31 157 ASP A C 1
ATOM 1211 O O . ASP A 1 157 ? 1.507 3.090 2.871 1.00 98.31 157 ASP A O 1
ATOM 1215 N N . LEU A 1 158 ? -0.278 2.575 4.133 1.00 98.50 158 LEU A N 1
ATOM 1216 C CA . LEU A 1 158 ? -0.701 1.443 3.307 1.00 98.50 158 LEU A CA 1
ATOM 1217 C C . LEU A 1 158 ? -2.120 1.668 2.795 1.00 98.50 158 LEU A C 1
ATOM 1219 O O . LEU A 1 158 ? -3.080 1.748 3.563 1.00 98.50 158 LEU A O 1
ATOM 1223 N N . SER A 1 159 ? -2.275 1.720 1.471 1.00 97.94 159 SER A N 1
ATOM 1224 C CA . SER A 1 159 ? -3.590 1.866 0.869 1.00 97.94 159 SER A CA 1
ATOM 1225 C C . SER A 1 159 ? -3.788 1.074 -0.414 1.00 97.94 159 SER A C 1
ATOM 1227 O O . SER A 1 159 ? -3.073 1.266 -1.392 1.00 97.94 159 SER A O 1
ATOM 1229 N N . ILE A 1 160 ? -4.847 0.267 -0.457 1.00 97.25 160 ILE A N 1
ATOM 1230 C CA . ILE A 1 160 ? -5.293 -0.429 -1.667 1.00 97.25 160 ILE A CA 1
ATOM 1231 C C . ILE A 1 160 ? -6.743 -0.052 -1.925 1.00 97.25 160 ILE A C 1
ATOM 1233 O O . ILE A 1 160 ? -7.624 -0.353 -1.118 1.00 97.25 160 ILE A O 1
ATOM 1237 N N . THR A 1 161 ? -7.002 0.635 -3.038 1.00 95.19 161 THR A N 1
ATOM 1238 C CA . THR A 1 161 ? -8.350 1.093 -3.370 1.00 95.19 161 THR A CA 1
ATOM 1239 C C . THR A 1 161 ? -8.721 0.872 -4.824 1.00 95.19 161 THR A C 1
ATOM 1241 O O . THR A 1 161 ? -7.930 1.198 -5.707 1.00 95.19 161 THR A O 1
ATOM 1244 N N . GLY A 1 162 ? -9.957 0.441 -5.083 1.00 93.06 162 GLY A N 1
ATOM 1245 C CA . GLY A 1 162 ? -10.452 0.215 -6.444 1.00 93.06 162 GLY A CA 1
ATOM 1246 C C . GLY A 1 162 ? -9.777 -0.988 -7.099 1.00 93.06 162 GLY A C 1
ATOM 1247 O O . GLY A 1 162 ? -9.101 -0.831 -8.111 1.00 93.06 162 GLY A O 1
ATOM 1248 N N . SER A 1 163 ? -9.922 -2.164 -6.492 1.00 93.75 163 SER A N 1
ATOM 1249 C CA . SER A 1 163 ? -9.366 -3.426 -6.995 1.00 93.75 163 SER A CA 1
ATOM 1250 C C . SER A 1 163 ? -10.352 -4.590 -6.841 1.00 93.75 163 SER A C 1
ATOM 1252 O O . SER A 1 163 ? -11.476 -4.409 -6.356 1.00 93.75 163 SER A O 1
ATOM 1254 N N . SER A 1 164 ? -9.926 -5.785 -7.247 1.00 93.94 164 SER A N 1
ATOM 1255 C CA . SER A 1 164 ? -10.668 -7.045 -7.121 1.00 93.94 164 SER A CA 1
ATOM 1256 C C . SER A 1 164 ? -9.951 -8.056 -6.218 1.00 93.94 164 SER A C 1
ATOM 1258 O O . SER A 1 164 ? -10.167 -9.260 -6.364 1.00 93.94 164 SER A O 1
ATOM 1260 N N . ILE A 1 165 ? -9.098 -7.589 -5.294 1.00 94.00 165 ILE A N 1
ATOM 1261 C CA . ILE A 1 165 ? -8.440 -8.461 -4.314 1.00 94.00 165 ILE A CA 1
ATOM 1262 C C . ILE A 1 165 ? -9.494 -9.196 -3.491 1.00 94.00 165 ILE A C 1
ATOM 1264 O O . ILE A 1 165 ? -10.486 -8.591 -3.082 1.00 94.00 165 ILE A O 1
ATOM 1268 N N . GLN A 1 166 ? -9.283 -10.493 -3.282 1.00 92.62 166 GLN A N 1
ATOM 1269 C CA . GLN A 1 166 ? -10.149 -11.320 -2.438 1.00 92.62 166 GLN A CA 1
ATOM 1270 C C . GLN A 1 166 ? -9.638 -11.335 -1.005 1.00 92.62 166 GLN A C 1
ATOM 1272 O O . GLN A 1 166 ? -10.375 -11.058 -0.064 1.00 92.62 166 GLN A O 1
ATOM 1277 N N . ASP A 1 167 ? -8.338 -11.555 -0.846 1.00 92.69 167 ASP A N 1
ATOM 1278 C CA . ASP A 1 167 ? -7.701 -11.638 0.455 1.00 92.69 167 ASP A CA 1
ATOM 1279 C C . ASP A 1 167 ? -6.395 -10.852 0.459 1.00 92.69 167 ASP A C 1
ATOM 1281 O O . ASP A 1 167 ? -5.692 -10.771 -0.552 1.00 92.69 167 ASP A O 1
ATOM 1285 N N . ILE A 1 168 ? -6.041 -10.311 1.620 1.00 94.75 168 ILE A N 1
ATOM 1286 C CA . ILE A 1 168 ? -4.701 -9.785 1.860 1.00 94.75 168 ILE A CA 1
ATOM 1287 C C . ILE A 1 168 ? -4.255 -10.085 3.287 1.00 94.75 168 ILE A C 1
ATOM 1289 O O . ILE A 1 168 ? -5.017 -9.961 4.248 1.00 94.75 168 ILE A O 1
ATOM 1293 N N . SER A 1 169 ? -2.993 -10.479 3.417 1.00 96.31 169 SER A N 1
ATOM 1294 C CA . SER A 1 169 ? -2.361 -10.750 4.702 1.00 96.31 169 SER A CA 1
ATOM 1295 C C . SER A 1 169 ? -1.079 -9.944 4.819 1.00 96.31 169 SER A C 1
ATOM 1297 O O . SER A 1 169 ? -0.147 -10.148 4.043 1.00 96.31 169 SER A O 1
ATOM 1299 N N . VAL A 1 170 ? -1.042 -9.054 5.808 1.00 97.00 170 VAL A N 1
ATOM 1300 C CA . VAL A 1 170 ? 0.110 -8.212 6.158 1.00 97.00 170 VAL A CA 1
ATOM 1301 C C . VAL A 1 170 ? 0.413 -8.415 7.646 1.00 97.00 170 VAL A C 1
ATOM 1303 O O . VAL A 1 170 ? 0.469 -7.495 8.457 1.00 97.00 170 VAL A O 1
ATOM 1306 N N . SER A 1 171 ? 0.545 -9.685 8.029 1.00 96.50 171 SER A N 1
ATOM 1307 C CA . SER A 1 171 ? 0.572 -10.148 9.421 1.00 96.50 171 SER A CA 1
ATOM 1308 C C . SER A 1 171 ? 1.847 -9.798 10.188 1.00 96.50 171 SER A C 1
ATOM 1310 O O . SER A 1 171 ? 1.911 -10.046 11.390 1.00 96.50 171 SER A O 1
ATOM 1312 N N . ARG A 1 172 ? 2.880 -9.268 9.521 1.00 97.94 172 ARG A N 1
ATOM 1313 C CA . ARG A 1 172 ? 4.126 -8.818 10.165 1.00 97.94 172 ARG A CA 1
ATOM 1314 C C . ARG A 1 172 ? 4.120 -7.336 10.529 1.00 97.94 172 ARG A C 1
ATOM 1316 O O . ARG A 1 172 ? 4.951 -6.916 11.328 1.00 97.94 172 ARG A O 1
ATOM 1323 N N . LEU A 1 173 ? 3.196 -6.558 9.974 1.00 98.00 173 LEU A N 1
ATOM 1324 C CA . LEU A 1 173 ? 3.099 -5.128 10.217 1.00 98.00 173 LEU A CA 1
ATOM 1325 C C . LEU A 1 173 ? 2.592 -4.880 11.638 1.00 98.00 173 LEU A C 1
ATOM 1327 O O . LEU A 1 173 ? 1.496 -5.309 11.999 1.00 98.00 173 LEU A O 1
ATOM 1331 N N . THR A 1 174 ? 3.403 -4.207 12.453 1.00 98.00 174 THR A N 1
ATOM 1332 C CA . THR A 1 174 ? 3.076 -3.937 13.866 1.00 98.00 174 THR A CA 1
ATOM 1333 C C . THR A 1 174 ? 2.621 -2.502 14.114 1.00 98.00 174 THR A C 1
ATOM 1335 O O . THR A 1 174 ? 1.896 -2.244 15.078 1.00 98.00 174 THR A O 1
ATOM 1338 N N . LYS A 1 175 ? 2.992 -1.572 13.231 1.00 97.81 175 LYS A N 1
ATOM 1339 C CA . LYS A 1 175 ? 2.664 -0.148 13.314 1.00 97.81 175 LYS A CA 1
ATOM 1340 C C . LYS A 1 175 ? 2.505 0.439 11.912 1.00 97.81 175 LYS A C 1
ATOM 1342 O O . LYS A 1 175 ? 3.259 0.090 11.010 1.00 97.81 175 LYS A O 1
ATOM 1347 N N . ILE A 1 176 ? 1.549 1.351 11.775 1.00 97.69 176 ILE A N 1
ATOM 1348 C CA . ILE A 1 176 ? 1.401 2.288 10.658 1.00 97.69 176 ILE A CA 1
ATOM 1349 C C . ILE A 1 176 ? 1.505 3.695 11.253 1.00 97.69 176 ILE A C 1
ATOM 1351 O O . ILE A 1 176 ? 0.869 3.991 12.264 1.00 97.69 176 ILE A O 1
ATOM 1355 N N . GLU A 1 177 ? 2.327 4.563 10.672 1.00 96.81 177 GLU A N 1
ATOM 1356 C CA . GLU A 1 177 ? 2.512 5.930 11.185 1.00 96.81 177 GLU A CA 1
ATOM 1357 C C . GLU A 1 177 ? 1.502 6.938 10.633 1.00 96.81 177 GLU A C 1
ATOM 1359 O O . GLU A 1 177 ? 1.142 7.874 11.339 1.00 96.81 177 GLU A O 1
ATOM 1364 N N . GLY A 1 178 ? 1.059 6.743 9.395 1.00 98.06 178 GLY A N 1
ATOM 1365 C CA . GLY A 1 178 ? -0.000 7.495 8.735 1.00 98.06 178 GLY A CA 1
ATOM 1366 C C . GLY A 1 178 ? -1.270 6.658 8.633 1.00 98.06 178 GLY A C 1
ATOM 1367 O O . GLY A 1 178 ? -1.756 6.137 9.640 1.00 98.06 178 GLY A O 1
ATOM 1368 N N . ASP A 1 179 ? -1.794 6.514 7.420 1.00 98.31 179 ASP A N 1
ATOM 1369 C CA . ASP A 1 179 ? -3.113 5.929 7.189 1.00 98.31 179 ASP A CA 1
ATOM 1370 C C . ASP A 1 179 ? -3.053 4.453 6.776 1.00 98.31 179 ASP A C 1
ATOM 1372 O O . ASP A 1 179 ? -2.193 4.011 6.000 1.00 98.31 179 ASP A O 1
ATOM 1376 N N . LEU A 1 180 ? -4.060 3.696 7.220 1.00 98.00 180 LEU A N 1
ATOM 1377 C CA . LEU A 1 180 ? -4.364 2.359 6.719 1.00 98.00 180 LEU A CA 1
ATOM 1378 C C . LEU A 1 180 ? -5.720 2.376 6.010 1.00 98.00 180 LEU A C 1
ATOM 1380 O O . LEU A 1 180 ? -6.767 2.490 6.648 1.00 98.00 180 LEU A O 1
ATOM 1384 N N . LYS A 1 181 ? -5.713 2.240 4.679 1.00 97.00 181 LYS A N 1
ATOM 1385 C CA . LYS A 1 181 ? -6.915 2.464 3.861 1.00 97.00 181 LYS A CA 1
ATOM 1386 C C . LYS A 1 181 ? -7.176 1.392 2.813 1.00 97.00 181 LYS A C 1
ATOM 1388 O O . LYS A 1 181 ? -6.531 1.366 1.762 1.00 97.00 181 LYS A O 1
ATOM 1393 N N . PHE A 1 182 ? -8.225 0.605 3.024 1.00 94.88 182 PHE A N 1
ATOM 1394 C CA . PHE A 1 182 ? -8.758 -0.342 2.048 1.00 94.88 182 PHE A CA 1
ATOM 1395 C C . PHE A 1 182 ? -10.169 0.066 1.662 1.00 94.88 182 PHE A C 1
ATOM 1397 O O . PHE A 1 182 ? -11.097 -0.119 2.445 1.00 94.88 182 PHE A O 1
ATOM 1404 N N . SER A 1 183 ? -10.343 0.603 0.450 1.00 91.19 183 SER A N 1
ATOM 1405 C CA . SER A 1 183 ? -11.665 1.021 -0.019 1.00 91.19 183 SER A CA 1
ATOM 1406 C C . SER A 1 183 ? -11.995 0.663 -1.462 1.00 91.19 183 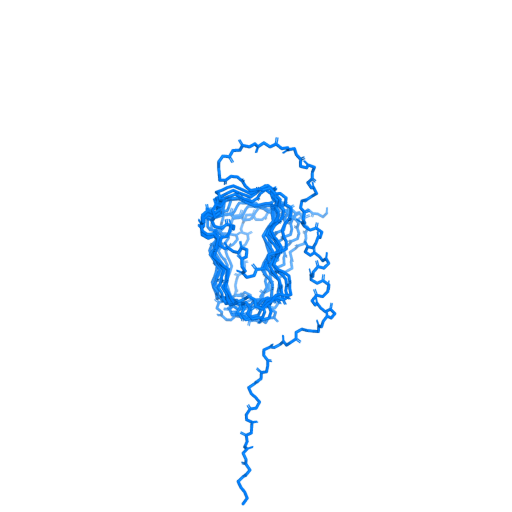SER A C 1
ATOM 1408 O O . SER A 1 183 ? -11.152 0.705 -2.349 1.00 91.19 183 SER A O 1
ATOM 1410 N N . LYS A 1 184 ? -13.259 0.330 -1.741 1.00 90.06 184 LYS A N 1
ATOM 1411 C CA . LYS A 1 184 ? -13.725 -0.042 -3.096 1.00 90.06 184 LYS A CA 1
ATOM 1412 C C . LYS A 1 184 ? -13.029 -1.292 -3.670 1.00 90.06 184 LYS A C 1
ATOM 1414 O O . LYS A 1 184 ? -12.854 -1.391 -4.881 1.00 90.06 184 LYS A O 1
ATOM 1419 N N . ASN A 1 185 ? -12.628 -2.235 -2.818 1.00 91.31 185 ASN A N 1
ATOM 1420 C CA . ASN A 1 185 ? -12.089 -3.529 -3.245 1.00 91.31 185 ASN A CA 1
ATOM 1421 C C . ASN A 1 185 ? -13.247 -4.525 -3.358 1.00 91.31 185 ASN A C 1
ATOM 1423 O O . ASN A 1 185 ? -13.733 -5.021 -2.351 1.00 91.31 185 ASN A O 1
ATOM 1427 N N . THR A 1 186 ? -13.775 -4.722 -4.565 1.00 85.50 186 THR A N 1
ATOM 1428 C CA . THR A 1 186 ? -15.141 -5.254 -4.761 1.00 85.50 186 THR A CA 1
ATOM 1429 C C . THR A 1 186 ? -15.321 -6.728 -4.411 1.00 85.50 186 THR A C 1
ATOM 1431 O O . THR A 1 186 ? -16.443 -7.131 -4.120 1.00 85.50 186 THR A O 1
ATOM 1434 N N . LYS A 1 187 ? -14.238 -7.512 -4.422 1.00 90.62 187 LYS A N 1
ATOM 1435 C CA . LYS A 1 187 ? -14.244 -8.947 -4.099 1.00 90.62 187 LYS A CA 1
ATOM 1436 C C . LYS A 1 187 ? -13.629 -9.260 -2.734 1.00 90.62 187 LYS A C 1
ATOM 1438 O O . LYS A 1 187 ? -13.445 -10.430 -2.423 1.00 90.62 187 LYS A O 1
ATOM 1443 N N . LEU A 1 188 ? -13.293 -8.238 -1.946 1.00 91.06 188 LEU A N 1
ATOM 1444 C CA . LEU A 1 188 ? -12.557 -8.416 -0.703 1.00 91.06 188 LEU A CA 1
ATOM 1445 C C . LEU A 1 188 ? -13.412 -9.163 0.329 1.00 91.06 188 LEU A C 1
ATOM 1447 O O . LEU A 1 188 ? -14.502 -8.712 0.684 1.00 91.06 188 LEU A O 1
ATOM 1451 N N . SER A 1 189 ? -12.880 -10.278 0.820 1.00 91.62 189 SER A N 1
ATOM 1452 C CA . SER A 1 189 ? -13.464 -11.148 1.840 1.00 91.62 189 SER A CA 1
ATOM 1453 C C . SER A 1 189 ? -12.606 -11.263 3.094 1.00 91.62 189 SER A C 1
ATOM 1455 O O . SER A 1 189 ? -13.162 -11.467 4.166 1.00 91.62 189 SER A O 1
ATOM 1457 N N . ARG A 1 190 ? -11.272 -11.128 3.020 1.00 92.31 190 ARG A N 1
ATOM 1458 C CA . ARG A 1 190 ? -10.428 -11.222 4.227 1.00 92.31 190 ARG A CA 1
ATOM 1459 C C . ARG A 1 190 ? -9.304 -10.195 4.265 1.00 92.31 190 ARG A C 1
ATOM 1461 O O . ARG A 1 190 ? -8.527 -10.049 3.321 1.00 92.31 190 ARG A O 1
ATOM 1468 N N . LEU A 1 191 ? -9.174 -9.541 5.415 1.00 92.88 191 LEU A N 1
ATOM 1469 C CA . LEU A 1 191 ? -8.039 -8.698 5.785 1.00 92.88 191 LEU A CA 1
ATOM 1470 C C . LEU A 1 191 ? -7.366 -9.284 7.030 1.00 92.88 191 LEU A C 1
ATOM 1472 O O . LEU A 1 191 ? -8.012 -9.436 8.069 1.00 92.88 191 LEU A O 1
ATOM 1476 N N . ASN A 1 192 ? -6.067 -9.576 6.957 1.00 95.50 192 ASN A N 1
ATOM 1477 C CA . ASN A 1 192 ? -5.298 -10.059 8.104 1.00 95.50 192 ASN A CA 1
ATOM 1478 C C . ASN A 1 192 ? -4.175 -9.087 8.500 1.00 95.50 192 ASN A C 1
ATOM 1480 O O . ASN A 1 192 ? -3.150 -9.004 7.821 1.00 95.50 192 ASN A O 1
ATOM 1484 N N . PHE A 1 193 ? -4.379 -8.409 9.634 1.00 96.38 193 PHE A N 1
ATOM 1485 C CA . PHE A 1 193 ? -3.446 -7.495 10.302 1.00 96.38 193 PHE A CA 1
ATOM 1486 C C . PHE A 1 193 ? -3.280 -7.883 11.784 1.00 96.38 193 PHE A C 1
ATOM 1488 O O . PHE A 1 193 ? -3.228 -7.033 12.670 1.00 96.38 193 PHE A O 1
ATOM 1495 N N . ASN A 1 194 ? -3.214 -9.184 12.077 1.00 95.06 194 ASN A N 1
ATOM 1496 C CA . ASN A 1 194 ? -3.213 -9.727 13.442 1.00 95.06 194 ASN A CA 1
ATOM 1497 C C . ASN A 1 194 ? -2.056 -9.263 14.353 1.00 95.06 194 ASN A C 1
ATOM 1499 O O . ASN A 1 194 ? 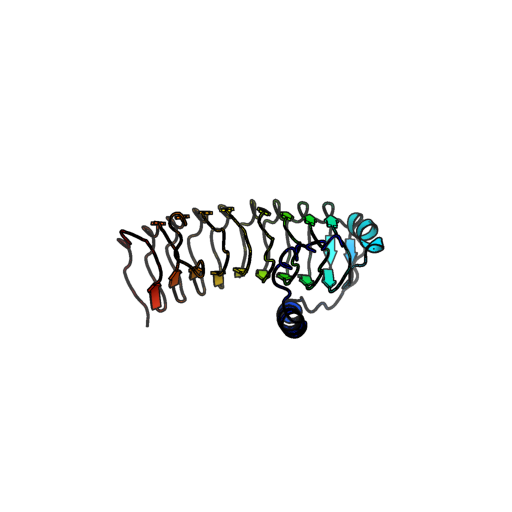-2.128 -9.457 15.566 1.00 95.06 194 ASN A O 1
ATOM 1503 N N . SER A 1 19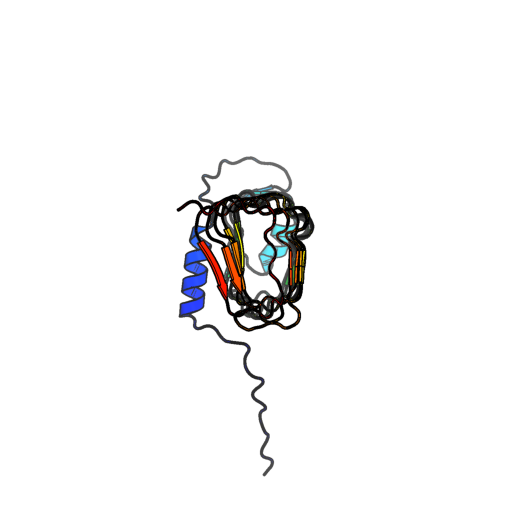5 ? -0.993 -8.669 13.808 1.00 97.25 195 SER A N 1
ATOM 1504 C CA . SER A 1 195 ? 0.114 -8.099 14.590 1.00 97.25 195 SER A CA 1
ATOM 1505 C C . SER A 1 195 ? 0.063 -6.581 14.731 1.00 97.25 195 SER A C 1
ATOM 1507 O O . SER A 1 195 ? 0.863 -6.037 15.494 1.00 97.25 195 SER A O 1
ATOM 1509 N N . LEU A 1 196 ? -0.852 -5.901 14.034 1.00 98.25 196 LEU A N 1
ATOM 1510 C CA . LEU A 1 196 ? -0.935 -4.445 14.027 1.00 98.25 196 LEU A CA 1
ATOM 1511 C C . LEU A 1 196 ? -1.414 -3.944 15.390 1.00 98.25 196 LEU A C 1
ATOM 1513 O O . LEU A 1 196 ? -2.487 -4.329 15.843 1.00 98.25 196 LEU A O 1
ATOM 1517 N N . LYS A 1 197 ? -0.614 -3.086 16.027 1.00 98.44 197 LYS A N 1
ATOM 1518 C CA . LYS A 1 197 ? -0.876 -2.529 17.362 1.00 98.44 197 LYS A CA 1
ATOM 1519 C C . LYS A 1 197 ? -1.304 -1.070 17.339 1.00 98.44 197 LYS A C 1
ATOM 1521 O O . LYS A 1 197 ? -2.061 -0.656 18.208 1.00 98.44 197 LYS A O 1
ATOM 1526 N N . SER A 1 198 ? -0.819 -0.283 16.381 1.00 98.19 198 SER A N 1
ATOM 1527 C CA . SER A 1 198 ? -1.118 1.153 16.330 1.00 98.19 198 SER A CA 1
ATOM 1528 C C . SER A 1 198 ? -1.181 1.701 14.910 1.00 98.19 198 SER A C 1
ATOM 1530 O O . SER A 1 198 ? -0.432 1.262 14.032 1.00 98.19 198 SER A O 1
ATOM 1532 N N . ILE A 1 199 ? -2.071 2.674 14.722 1.00 98.56 199 ILE A N 1
ATOM 1533 C CA . ILE A 1 199 ? -2.223 3.480 13.509 1.00 98.56 199 ILE A CA 1
ATOM 1534 C C . ILE 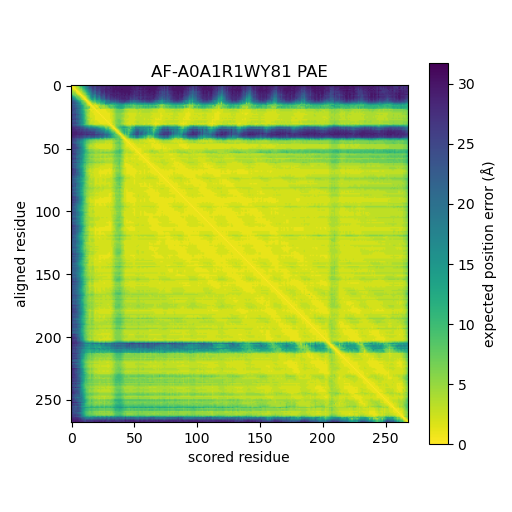A 1 199 ? -2.114 4.952 13.918 1.00 98.56 199 ILE A C 1
ATOM 1536 O O . ILE A 1 199 ? -2.839 5.417 14.800 1.00 98.56 199 ILE A O 1
ATOM 1540 N N . GLY A 1 200 ? -1.168 5.676 13.322 1.00 98.06 200 GLY A N 1
ATOM 1541 C CA . GLY A 1 200 ? -0.903 7.080 13.644 1.00 98.06 200 GLY A CA 1
ATOM 1542 C C . GLY A 1 200 ? -1.788 8.094 12.910 1.00 98.06 200 GLY A C 1
ATOM 1543 O O . GLY A 1 200 ? -1.863 9.235 13.358 1.00 98.06 200 GLY A O 1
ATOM 1544 N N . GLY A 1 201 ? -2.471 7.680 11.846 1.00 98.06 201 GLY A N 1
ATOM 1545 C CA . GLY A 1 201 ? -3.500 8.433 11.132 1.00 98.06 201 GLY A CA 1
ATOM 1546 C C . GLY A 1 201 ? -4.843 7.706 11.153 1.00 98.06 201 GLY A C 1
ATOM 1547 O O . GLY A 1 201 ? -5.242 7.151 12.183 1.00 98.06 201 GLY A O 1
ATOM 1548 N N . ASP A 1 202 ? -5.531 7.708 10.015 1.00 97.94 202 ASP A N 1
ATOM 1549 C CA . ASP A 1 202 ? -6.876 7.161 9.876 1.00 97.94 202 ASP A CA 1
ATOM 1550 C C . ASP A 1 202 ? -6.874 5.660 9.560 1.00 97.94 202 ASP A C 1
ATOM 1552 O O . ASP A 1 202 ? -6.055 5.134 8.796 1.00 97.94 202 ASP A O 1
ATOM 1556 N N . LEU A 1 203 ? -7.878 4.973 10.100 1.00 97.00 203 LEU A N 1
ATOM 1557 C CA . LEU A 1 203 ? -8.259 3.628 9.695 1.00 97.00 203 LEU A CA 1
ATOM 1558 C C . LEU A 1 203 ? -9.515 3.698 8.826 1.00 97.00 203 LEU A C 1
ATOM 1560 O O . LEU A 1 203 ? -10.602 3.999 9.315 1.00 97.00 203 LEU A O 1
ATOM 1564 N N . GLU A 1 204 ? -9.398 3.349 7.548 1.00 94.38 204 GLU A N 1
ATOM 1565 C CA . GLU A 1 204 ? -10.545 3.229 6.644 1.00 94.38 204 GLU A CA 1
ATOM 1566 C C . GLU A 1 204 ? -10.619 1.815 6.066 1.00 94.38 204 GLU A C 1
ATOM 1568 O O . GLU A 1 204 ? -9.813 1.428 5.216 1.00 94.38 204 GLU A O 1
ATOM 1573 N N . PHE A 1 205 ? -11.648 1.068 6.464 1.00 85.50 205 PHE A N 1
ATOM 1574 C CA . PHE A 1 205 ? -12.030 -0.182 5.817 1.00 85.50 205 PHE A CA 1
ATOM 1575 C C . PHE A 1 205 ? -13.394 -0.061 5.160 1.00 85.50 205 PHE A C 1
ATOM 1577 O O . PHE A 1 205 ? -14.362 0.407 5.760 1.00 85.50 205 PHE A O 1
ATOM 1584 N N . GLY A 1 206 ? -13.472 -0.503 3.908 1.00 67.19 206 GLY A N 1
ATOM 1585 C CA . GLY A 1 206 ? -14.712 -0.461 3.161 1.00 67.19 206 GLY A CA 1
ATOM 1586 C C . GLY A 1 206 ? -14.703 -1.224 1.849 1.00 67.19 206 GLY A C 1
ATOM 1587 O O . GLY A 1 206 ? -14.025 -0.856 0.894 1.00 67.19 206 GLY A O 1
ATOM 1588 N N . THR A 1 207 ? -15.602 -2.180 1.684 1.00 66.94 207 THR A N 1
ATOM 1589 C CA . THR A 1 207 ? -16.229 -2.325 0.366 1.00 66.94 207 THR A CA 1
ATOM 1590 C C . THR A 1 207 ? -17.260 -1.200 0.210 1.00 66.94 207 THR A C 1
ATOM 1592 O O . THR A 1 207 ? -17.888 -0.764 1.169 1.00 66.94 207 THR A O 1
ATOM 1595 N N . ASN A 1 208 ? -17.457 -0.687 -1.007 1.00 61.75 208 ASN A N 1
ATOM 1596 C CA . ASN A 1 208 ? -18.524 0.295 -1.284 1.00 61.75 208 ASN A CA 1
ATOM 1597 C C . ASN A 1 208 ? -19.930 -0.340 -1.312 1.00 61.75 208 ASN A C 1
ATOM 1599 O O . ASN A 1 208 ? -20.891 0.286 -1.752 1.00 61.75 208 ASN A O 1
ATOM 1603 N N . LYS A 1 209 ? -20.032 -1.609 -0.922 1.00 67.19 209 LYS A N 1
ATOM 1604 C CA . LYS A 1 209 ? -21.247 -2.415 -0.883 1.00 67.19 209 LYS A CA 1
ATOM 1605 C C . LYS A 1 209 ? -21.173 -3.292 0.357 1.00 67.19 209 LYS A C 1
ATOM 1607 O O . LYS A 1 209 ? -20.073 -3.697 0.728 1.00 67.19 209 LYS A O 1
ATOM 1612 N N . LYS A 1 210 ? -22.319 -3.601 0.959 1.00 64.56 210 LYS A N 1
ATOM 1613 C CA . LYS A 1 210 ? -22.414 -4.645 1.983 1.00 64.56 210 LYS A CA 1
ATOM 1614 C C . LYS A 1 210 ? -21.758 -5.931 1.473 1.00 64.56 210 LYS A C 1
ATOM 1616 O O . LYS A 1 210 ? -21.965 -6.295 0.315 1.00 64.56 210 LYS A O 1
ATOM 1621 N N . SER A 1 211 ? -20.947 -6.568 2.309 1.00 74.31 211 SER A N 1
ATOM 1622 C CA . SER A 1 211 ? -20.383 -7.888 2.044 1.00 74.31 211 SER A CA 1
ATOM 1623 C C . SER A 1 211 ? -20.860 -8.834 3.131 1.00 74.31 211 SER A C 1
ATOM 1625 O O . SER A 1 211 ? -20.696 -8.552 4.315 1.00 74.31 211 SER A O 1
ATOM 1627 N N . SER A 1 212 ? -21.411 -9.974 2.726 1.00 77.44 212 SER A N 1
ATOM 1628 C CA . SER A 1 212 ? -21.872 -11.016 3.644 1.00 77.44 212 SER A CA 1
ATOM 1629 C C . SER A 1 212 ? -20.735 -11.878 4.200 1.00 77.44 212 SER A C 1
ATOM 1631 O O . SER A 1 212 ? -21.001 -12.820 4.937 1.00 77.44 212 SER A O 1
ATOM 1633 N N . SER A 1 213 ? -19.484 -11.614 3.808 1.00 84.88 213 SER A N 1
ATOM 1634 C CA . SER A 1 213 ? -18.338 -12.461 4.153 1.00 84.88 213 SER A CA 1
ATOM 1635 C C . SER A 1 213 ? -17.045 -11.692 4.419 1.00 84.88 213 SER A C 1
ATOM 1637 O O . SER A 1 213 ? -15.995 -12.319 4.497 1.00 84.88 213 SER A O 1
ATOM 1639 N N . LEU A 1 214 ? -17.069 -10.353 4.487 1.00 88.69 214 LEU A N 1
ATOM 1640 C CA . LEU A 1 214 ? -15.846 -9.590 4.743 1.00 88.69 214 LEU A CA 1
ATOM 1641 C C . LEU A 1 214 ? -15.460 -9.660 6.226 1.00 88.69 214 LEU A C 1
ATOM 1643 O O . LEU A 1 214 ? -16.108 -9.041 7.072 1.00 88.69 214 LEU A O 1
ATOM 1647 N N . GLU A 1 215 ? -14.369 -10.368 6.503 1.00 91.62 215 GLU A N 1
ATOM 1648 C CA . GLU A 1 215 ? -13.742 -10.504 7.816 1.00 91.62 215 GLU A CA 1
ATOM 1649 C C . GLU A 1 215 ? -12.471 -9.647 7.912 1.00 91.62 215 GLU A C 1
ATOM 1651 O O . GLU A 1 215 ? -11.573 -9.731 7.065 1.00 91.62 215 GLU A O 1
ATOM 1656 N N . ALA A 1 216 ? -12.350 -8.856 8.981 1.00 91.56 216 ALA A N 1
ATOM 1657 C CA . ALA A 1 216 ? -11.145 -8.081 9.275 1.00 91.56 216 ALA A CA 1
ATOM 1658 C C . ALA A 1 216 ? -10.536 -8.461 10.637 1.00 91.56 216 ALA A C 1
ATOM 1660 O O . ALA A 1 216 ? -11.148 -8.278 11.692 1.00 91.56 216 ALA A O 1
ATOM 1661 N N . LYS A 1 217 ? -9.295 -8.970 10.618 1.00 92.44 217 LYS A N 1
ATOM 1662 C CA . LYS A 1 217 ? -8.558 -9.421 11.812 1.00 92.44 217 LYS A CA 1
ATOM 1663 C C . LYS A 1 217 ? -7.577 -8.354 12.295 1.00 92.44 217 LYS A C 1
ATOM 1665 O O . LYS A 1 217 ? -6.476 -8.248 11.753 1.00 92.44 217 LYS A O 1
ATOM 1670 N N . LEU A 1 218 ? -7.973 -7.595 13.321 1.00 94.56 218 LEU A N 1
ATOM 1671 C CA . LEU A 1 218 ? -7.173 -6.541 13.975 1.00 94.56 218 LEU A CA 1
ATOM 1672 C C . LEU A 1 218 ? -7.194 -6.684 15.501 1.00 94.56 218 LEU A C 1
ATOM 1674 O O . LEU A 1 218 ? -7.214 -5.711 16.248 1.00 94.56 218 LEU A O 1
ATOM 1678 N N . GLU A 1 219 ? -7.191 -7.924 15.977 1.00 94.94 219 GLU A N 1
ATOM 1679 C CA . GLU A 1 219 ? -7.378 -8.270 17.389 1.00 94.94 219 GLU A CA 1
ATOM 1680 C C . GLU A 1 219 ? -6.337 -7.666 18.343 1.00 94.94 219 GLU A C 1
ATOM 1682 O O . GLU A 1 219 ? -6.617 -7.537 19.534 1.00 94.94 219 GLU A O 1
ATOM 1687 N N . LYS A 1 220 ? -5.157 -7.281 17.834 1.00 97.75 220 LYS A N 1
ATOM 1688 C CA . LYS A 1 220 ? -4.085 -6.616 18.592 1.00 97.75 220 LYS A CA 1
ATOM 1689 C C . LYS A 1 220 ? -4.048 -5.099 18.420 1.00 97.75 220 LYS A C 1
ATOM 1691 O O . LYS A 1 220 ? -3.183 -4.476 19.024 1.00 97.75 220 LYS A O 1
ATOM 1696 N N . LEU A 1 221 ? -4.944 -4.506 17.628 1.00 98.00 221 LEU A N 1
ATOM 1697 C CA . LEU A 1 221 ? -4.961 -3.060 17.424 1.00 98.00 221 LEU A CA 1
ATOM 1698 C C . LEU A 1 221 ? -5.376 -2.382 18.728 1.00 98.00 221 LEU A C 1
ATOM 1700 O O . LEU A 1 221 ? -6.481 -2.607 19.211 1.00 98.00 221 LEU A O 1
ATOM 1704 N N . GLU A 1 222 ? -4.480 -1.578 19.296 1.00 97.94 222 GLU A N 1
ATOM 1705 C CA . GLU A 1 222 ? -4.676 -0.886 20.569 1.00 97.94 222 GLU A CA 1
ATOM 1706 C C . GLU A 1 222 ? -5.034 0.584 20.373 1.00 97.94 222 GLU A C 1
ATOM 1708 O O . GLU A 1 222 ? -5.861 1.107 21.113 1.00 97.94 222 GLU A O 1
ATOM 1713 N N . THR A 1 223 ? -4.435 1.262 19.393 1.00 97.75 223 THR A N 1
ATOM 1714 C CA . THR A 1 223 ? -4.628 2.706 19.214 1.00 97.75 223 THR A CA 1
ATOM 1715 C C . THR A 1 223 ? -4.805 3.094 17.752 1.00 97.75 223 THR A C 1
ATOM 1717 O O . THR A 1 223 ? -4.082 2.626 16.868 1.00 97.75 223 THR A O 1
ATOM 1720 N N . VAL A 1 224 ? -5.754 3.996 17.507 1.00 98.12 224 VAL A N 1
ATOM 1721 C CA . VAL A 1 224 ? -5.877 4.743 16.251 1.00 98.12 224 VAL A CA 1
ATOM 1722 C C . VAL A 1 224 ? -5.874 6.221 16.609 1.00 98.12 224 VAL A C 1
ATOM 1724 O O . VAL A 1 224 ? -6.756 6.679 17.326 1.00 98.12 224 VAL A O 1
ATOM 1727 N N . LYS A 1 225 ? -4.865 6.974 16.167 1.00 97.50 225 LYS A N 1
ATOM 1728 C CA . LYS A 1 225 ? -4.778 8.409 16.483 1.00 97.50 225 LYS A CA 1
ATOM 1729 C C . LYS A 1 225 ? -5.729 9.262 15.642 1.00 97.50 225 LYS A C 1
ATOM 1731 O O . LYS A 1 225 ? -6.119 10.327 16.100 1.00 97.50 225 LYS A O 1
ATOM 1736 N N . GLY A 1 226 ? -6.074 8.820 14.435 1.00 96.75 226 GLY A N 1
ATOM 1737 C CA . GLY A 1 226 ? -7.073 9.466 13.589 1.00 96.75 226 GLY A CA 1
ATOM 1738 C C . GLY A 1 226 ? -8.484 8.923 13.813 1.00 96.75 226 GLY A C 1
ATOM 1739 O O . GLY A 1 226 ? -8.828 8.405 14.880 1.00 96.75 226 GLY A O 1
ATOM 1740 N N . GLY A 1 227 ? -9.310 9.045 12.778 1.00 96.12 227 GLY A N 1
ATOM 1741 C CA . GLY A 1 227 ? -10.656 8.493 12.723 1.00 96.12 227 GLY A CA 1
ATOM 1742 C C . GLY A 1 227 ? -10.679 7.026 12.295 1.00 96.12 227 GLY A C 1
ATOM 1743 O O . GLY A 1 227 ? -9.797 6.526 11.596 1.00 96.12 227 GLY A O 1
ATOM 1744 N N . VAL A 1 228 ? -11.742 6.331 12.687 1.00 95.94 228 VAL A N 1
ATOM 1745 C CA . VAL A 1 228 ? -12.022 4.953 12.283 1.00 95.94 228 VAL A CA 1
ATOM 1746 C C . VAL A 1 228 ? -13.299 4.934 11.454 1.00 95.94 228 VAL A C 1
ATOM 1748 O O . VAL A 1 228 ? -14.377 5.239 11.952 1.00 95.94 228 VAL A O 1
ATOM 1751 N N . THR A 1 229 ? -13.201 4.541 10.187 1.00 94.75 229 THR A N 1
ATOM 1752 C CA . THR A 1 229 ? -14.347 4.317 9.299 1.00 94.75 229 THR A CA 1
ATOM 1753 C C . THR A 1 229 ? -14.438 2.844 8.916 1.00 94.75 229 THR A C 1
ATOM 1755 O O . THR A 1 229 ? -13.535 2.306 8.277 1.00 94.75 229 THR A O 1
ATOM 1758 N N . LEU A 1 230 ? -15.560 2.210 9.259 1.00 92.88 230 LEU A N 1
ATOM 1759 C CA . LEU A 1 230 ? -15.841 0.792 9.026 1.00 92.88 230 LEU A CA 1
ATOM 1760 C C . LEU A 1 230 ? -17.083 0.633 8.141 1.00 92.88 230 LEU A C 1
ATOM 1762 O O . LEU A 1 230 ? -18.179 1.053 8.532 1.00 92.88 230 LEU A O 1
ATOM 1766 N N . ARG A 1 231 ? -16.917 0.035 6.953 1.00 90.12 231 ARG A N 1
ATOM 1767 C CA . ARG A 1 231 ? -17.986 -0.187 5.964 1.00 90.12 231 ARG A CA 1
ATOM 1768 C C . ARG A 1 231 ? -17.921 -1.567 5.315 1.00 90.12 231 ARG A C 1
ATOM 1770 O O . ARG A 1 231 ? -16.840 -2.104 5.092 1.00 90.12 231 ARG A O 1
ATOM 1777 N N . GLY A 1 232 ? -19.080 -2.106 4.944 1.00 88.50 232 GLY A N 1
ATOM 1778 C CA . GLY A 1 232 ? -19.195 -3.353 4.191 1.00 88.50 232 GLY A CA 1
ATOM 1779 C C . GLY A 1 232 ? -18.689 -4.614 4.895 1.00 88.50 232 GLY A C 1
ATOM 1780 O O . GLY A 1 232 ? -18.500 -5.622 4.230 1.00 88.50 232 GLY A O 1
ATOM 1781 N N . LEU A 1 233 ? -18.456 -4.576 6.205 1.00 90.62 233 LEU A N 1
ATOM 1782 C CA . LEU A 1 233 ? -17.940 -5.690 6.999 1.00 90.62 233 LEU A CA 1
ATOM 1783 C C . LEU A 1 233 ? -19.061 -6.646 7.420 1.00 90.62 233 LEU A C 1
ATOM 1785 O O . LEU A 1 233 ? -20.177 -6.207 7.710 1.00 90.62 233 LEU A O 1
ATOM 1789 N N . TYR A 1 234 ? -18.721 -7.930 7.523 1.00 91.50 234 TYR A N 1
ATOM 1790 C CA . TYR A 1 234 ? -19.531 -8.961 8.176 1.00 91.50 234 TYR A CA 1
ATOM 1791 C C . TYR A 1 234 ? -19.023 -9.243 9.596 1.00 91.50 234 TYR A C 1
ATOM 1793 O O . TYR A 1 234 ? -19.809 -9.347 10.536 1.00 91.50 234 TYR A O 1
ATOM 1801 N N . GLU A 1 235 ? -17.702 -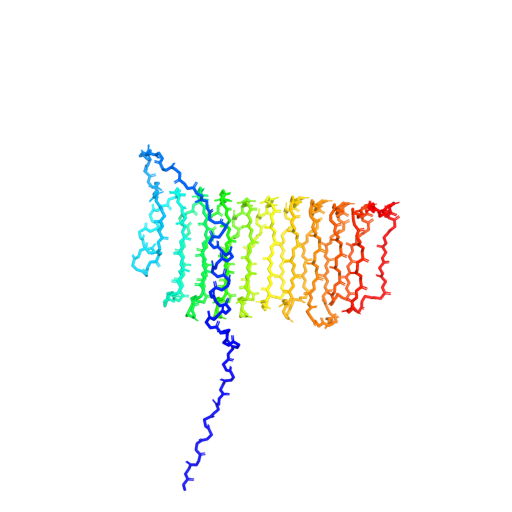9.288 9.775 1.00 91.00 235 GLU A N 1
ATOM 1802 C CA . GLU A 1 235 ? -17.071 -9.491 11.077 1.00 91.00 235 GLU A CA 1
ATOM 1803 C C . GLU A 1 235 ? -15.815 -8.630 11.220 1.00 91.00 235 GLU A C 1
ATOM 1805 O O . GLU A 1 235 ? -15.029 -8.458 10.284 1.00 91.00 235 GLU A O 1
ATOM 1810 N N . ILE A 1 236 ? -15.614 -8.091 12.421 1.00 91.50 236 ILE A N 1
ATOM 1811 C CA . ILE A 1 236 ? -14.385 -7.400 12.791 1.00 91.50 236 ILE A CA 1
ATOM 1812 C C . ILE A 1 236 ? -14.064 -7.648 14.265 1.00 91.50 236 ILE A C 1
ATOM 1814 O O . ILE A 1 236 ? -14.939 -7.557 15.127 1.00 91.50 236 ILE A O 1
ATOM 1818 N N . ASN A 1 237 ? -12.793 -7.930 14.556 1.00 91.50 237 ASN A N 1
ATOM 1819 C CA . ASN A 1 237 ? -12.294 -8.075 15.922 1.00 91.50 237 ASN A CA 1
ATOM 1820 C C . ASN A 1 237 ? -11.394 -6.888 16.289 1.00 91.50 237 ASN A C 1
ATOM 1822 O O . ASN A 1 237 ? -10.317 -6.726 15.715 1.00 91.50 237 ASN A O 1
ATOM 1826 N N . LEU A 1 238 ? -11.848 -6.092 17.261 1.00 93.50 238 LEU A N 1
ATOM 1827 C CA . LEU A 1 238 ? -11.158 -4.926 17.828 1.00 93.50 238 LEU A CA 1
ATOM 1828 C C . LEU A 1 238 ? -11.077 -5.020 19.364 1.00 93.50 238 LEU A C 1
ATOM 1830 O O . LEU A 1 238 ? -11.112 -4.012 20.064 1.00 93.50 238 LEU A O 1
ATOM 1834 N N . ASN A 1 239 ? -10.972 -6.235 19.913 1.00 93.75 239 ASN A N 1
ATOM 1835 C CA . ASN A 1 239 ? -11.025 -6.465 21.364 1.00 93.75 239 ASN A CA 1
ATOM 1836 C C . ASN A 1 239 ? -9.897 -5.786 22.157 1.00 93.75 239 ASN A C 1
ATOM 1838 O O . ASN A 1 239 ? -10.026 -5.601 23.369 1.00 93.75 239 ASN A O 1
ATOM 1842 N N . SER A 1 240 ? -8.788 -5.443 21.499 1.00 96.94 240 SER A N 1
ATOM 1843 C CA . SER A 1 240 ? -7.671 -4.739 22.131 1.00 96.94 240 SER A CA 1
ATOM 1844 C C . SER A 1 240 ? -7.736 -3.222 21.996 1.00 96.94 240 SER A C 1
ATOM 1846 O O . SER A 1 240 ? -6.886 -2.566 22.592 1.00 96.94 240 SER A O 1
ATOM 1848 N N . LEU A 1 241 ? -8.706 -2.668 21.259 1.00 97.25 241 LEU A N 1
ATOM 1849 C CA . LEU A 1 241 ? -8.750 -1.241 20.946 1.00 97.25 241 LEU A CA 1
ATOM 1850 C C . LEU A 1 241 ? -9.051 -0.423 22.205 1.00 97.25 241 LEU A C 1
ATOM 1852 O O . LEU A 1 241 ? -10.096 -0.607 22.826 1.00 97.25 241 LEU A O 1
ATOM 1856 N N . LYS A 1 242 ? -8.122 0.469 22.558 1.00 97.38 242 LYS A N 1
ATOM 1857 C CA . LYS A 1 242 ? -8.139 1.318 23.756 1.00 97.38 242 LYS A CA 1
ATOM 1858 C C . LYS A 1 242 ? -8.541 2.754 23.463 1.00 97.38 242 LYS A C 1
ATOM 1860 O O . LYS A 1 242 ? -9.266 3.349 24.255 1.00 97.38 242 LYS A O 1
ATOM 1865 N N . SER A 1 243 ? -8.097 3.315 22.337 1.00 96.94 243 SER A N 1
ATOM 1866 C CA . SER A 1 243 ? -8.381 4.713 21.997 1.00 96.94 243 SER A CA 1
ATOM 1867 C C . SER A 1 243 ? -8.561 4.961 20.504 1.00 96.94 243 SER A C 1
ATOM 1869 O O . SER A 1 243 ? -7.912 4.335 19.657 1.00 96.94 243 SER A O 1
ATOM 1871 N N . ILE A 1 244 ? -9.446 5.917 20.213 1.00 97.12 244 ILE A N 1
ATOM 1872 C CA . ILE A 1 244 ? -9.638 6.535 18.902 1.00 97.12 244 ILE A CA 1
ATOM 1873 C C . ILE A 1 244 ? -9.455 8.041 19.096 1.00 97.12 244 ILE A C 1
ATOM 1875 O O . ILE A 1 244 ? -10.129 8.647 19.927 1.00 97.12 244 ILE A O 1
ATOM 1879 N N . GLY A 1 245 ? -8.520 8.643 18.366 1.00 96.62 245 GLY A N 1
ATOM 1880 C CA . GLY A 1 245 ? -8.177 10.059 18.528 1.00 96.62 245 GLY A CA 1
ATOM 1881 C C . GLY A 1 245 ? -9.085 11.026 17.766 1.00 96.62 245 GLY A C 1
ATOM 1882 O O . GLY A 1 245 ? -8.833 12.221 17.773 1.00 96.62 245 GLY A O 1
ATOM 1883 N N . SER A 1 246 ? -10.108 10.514 17.082 1.00 94.38 246 SER A N 1
ATOM 1884 C CA . SER A 1 246 ? -11.161 11.308 16.454 1.00 94.38 246 SER A CA 1
ATOM 1885 C C . SER A 1 246 ? -12.494 10.541 16.511 1.00 94.38 246 SER A C 1
ATOM 1887 O O . SER A 1 246 ? -12.907 10.072 17.569 1.00 94.38 246 SER A O 1
ATOM 1889 N N . SER A 1 247 ? -13.192 10.381 15.386 1.00 92.75 247 SER A N 1
ATOM 1890 C CA . SER A 1 247 ? -14.512 9.743 15.317 1.00 92.75 247 SER A CA 1
ATOM 1891 C C . SER A 1 247 ? -14.467 8.251 14.970 1.00 92.75 247 SER A C 1
ATOM 1893 O O . SER A 1 247 ? -13.587 7.788 14.245 1.00 92.75 247 SER A O 1
ATOM 1895 N N . LEU A 1 248 ? -15.469 7.499 15.441 1.00 93.31 248 LEU A N 1
ATOM 1896 C CA . LEU A 1 248 ? -15.788 6.151 14.962 1.00 93.31 248 LEU A CA 1
ATOM 1897 C C . LEU A 1 248 ? -17.064 6.191 14.120 1.00 93.31 248 LEU A C 1
ATOM 1899 O O . LEU A 1 248 ? -18.159 6.414 14.632 1.00 93.31 248 LEU A O 1
ATOM 1903 N N . LEU A 1 249 ? -16.921 5.928 12.825 1.00 92.38 249 LEU A N 1
ATOM 1904 C CA . LEU A 1 249 ? -18.011 5.840 11.865 1.00 92.38 249 LEU A CA 1
ATOM 1905 C C . LEU A 1 249 ? -18.210 4.387 11.422 1.00 92.38 249 LEU A C 1
ATOM 1907 O O . LEU A 1 249 ? -17.450 3.861 10.609 1.00 92.38 249 LEU A O 1
ATOM 1911 N N . VAL A 1 250 ? -19.283 3.760 11.902 1.00 91.62 250 VAL A N 1
ATOM 1912 C CA . VAL A 1 250 ? -19.693 2.403 11.512 1.00 91.62 250 VAL A CA 1
ATOM 1913 C C . VAL A 1 250 ? -20.974 2.499 10.699 1.00 91.62 250 VAL A C 1
ATOM 1915 O O . VAL A 1 250 ? -22.021 2.860 11.229 1.00 91.62 250 VAL A O 1
ATOM 1918 N N . ARG A 1 251 ? -20.908 2.203 9.399 1.00 88.69 251 ARG A N 1
ATOM 1919 C CA . ARG A 1 251 ? -22.074 2.298 8.506 1.00 88.69 251 ARG A CA 1
ATOM 1920 C C . ARG A 1 251 ? -22.000 1.298 7.364 1.00 88.69 251 ARG A C 1
ATOM 1922 O O . ARG A 1 251 ? -20.916 0.867 7.002 1.00 88.69 251 ARG A O 1
ATOM 1929 N N . ASP A 1 252 ? -23.138 0.978 6.758 1.00 88.31 252 ASP A N 1
ATOM 1930 C CA . ASP A 1 252 ? -23.197 0.116 5.569 1.00 88.31 252 ASP A CA 1
ATOM 1931 C C . ASP A 1 252 ? -22.582 -1.287 5.796 1.00 88.31 252 ASP A C 1
ATOM 1933 O O . ASP A 1 252 ? -21.968 -1.852 4.893 1.00 88.31 252 ASP A O 1
ATOM 1937 N N . ASN A 1 253 ? -22.716 -1.842 7.008 1.00 89.19 253 ASN A N 1
ATOM 1938 C CA . ASN A 1 253 ? -22.186 -3.154 7.408 1.00 89.19 253 ASN A CA 1
ATOM 1939 C C . ASN A 1 253 ? -23.308 -4.188 7.609 1.00 89.19 253 ASN A C 1
ATOM 1941 O O . ASN A 1 253 ? -24.468 -3.815 7.798 1.00 89.19 253 ASN A O 1
ATOM 1945 N N . ASP A 1 254 ? -22.923 -5.466 7.644 1.00 90.06 254 ASP A N 1
ATOM 1946 C CA . ASP A 1 254 ? -23.745 -6.603 8.089 1.00 90.06 254 ASP A CA 1
ATOM 1947 C C . ASP A 1 254 ? -23.205 -7.217 9.405 1.00 90.06 254 ASP A C 1
ATOM 1949 O O . ASP A 1 254 ? -23.537 -8.347 9.768 1.00 90.06 254 ASP A O 1
ATOM 1953 N N . ILE A 1 255 ? -22.381 -6.459 10.146 1.00 89.75 255 ILE A N 1
ATOM 1954 C CA . ILE A 1 255 ? -21.869 -6.842 11.470 1.00 89.75 255 ILE A CA 1
ATOM 1955 C C . ILE A 1 255 ? -23.036 -7.035 12.443 1.00 89.75 255 ILE A C 1
ATOM 1957 O O . ILE A 1 255 ? -23.784 -6.101 12.724 1.00 89.75 255 ILE A O 1
ATOM 1961 N N . LYS A 1 256 ? -23.140 -8.235 13.026 1.00 88.12 256 LYS A N 1
ATOM 1962 C CA . LYS A 1 256 ? -24.164 -8.559 14.038 1.00 88.12 256 LYS A CA 1
ATOM 1963 C C . LYS A 1 256 ? -23.849 -8.005 15.429 1.00 88.12 256 LYS A C 1
ATOM 1965 O O . LYS A 1 256 ? -24.757 -7.729 16.202 1.00 88.12 256 LYS A O 1
ATOM 1970 N N . SER A 1 257 ? -22.567 -7.884 15.768 1.00 87.19 257 SER A N 1
ATOM 1971 C CA . SER A 1 257 ? -22.098 -7.383 17.061 1.00 87.19 257 SER A CA 1
ATOM 1972 C C . SER A 1 257 ? -20.727 -6.741 16.895 1.00 87.19 257 SER A C 1
ATOM 1974 O O . SER A 1 257 ? -19.802 -7.392 16.417 1.00 87.19 257 SER A O 1
ATOM 1976 N N . LEU A 1 258 ? -20.573 -5.505 17.366 1.00 89.88 258 LEU A N 1
ATOM 1977 C CA . LEU A 1 258 ? -19.280 -4.839 17.495 1.00 89.88 258 LEU A CA 1
ATOM 1978 C C . LEU A 1 258 ? -18.948 -4.702 18.982 1.00 89.88 258 LEU A C 1
ATOM 1980 O O . LEU A 1 258 ? -19.636 -3.989 19.707 1.00 89.88 258 LEU A O 1
ATOM 1984 N N . LYS A 1 259 ? -17.910 -5.409 19.439 1.00 89.62 259 LYS A N 1
ATOM 1985 C CA . LYS A 1 259 ? -17.449 -5.361 20.832 1.00 89.62 259 LYS A CA 1
ATOM 1986 C C . LYS A 1 259 ? -16.167 -4.547 20.922 1.00 89.62 259 LYS A C 1
ATOM 1988 O O . LYS A 1 259 ? -15.205 -4.836 20.218 1.00 89.62 259 LYS A O 1
ATOM 1993 N N . LEU A 1 260 ? -16.165 -3.563 21.815 1.00 93.50 260 LEU A N 1
ATOM 1994 C CA . LEU A 1 260 ? -15.026 -2.684 22.092 1.00 93.50 260 LEU A CA 1
ATOM 1995 C C . LEU A 1 260 ? -14.762 -2.649 23.610 1.00 93.50 260 LEU A C 1
ATOM 1997 O O . LEU A 1 260 ? -14.879 -1.600 24.233 1.00 93.50 260 LEU A O 1
ATOM 2001 N N . PRO A 1 261 ? -14.467 -3.804 24.243 1.00 95.00 261 PRO A N 1
ATOM 2002 C CA . PRO A 1 261 ? -14.468 -3.945 25.702 1.00 95.00 261 PRO A CA 1
ATOM 2003 C C . PRO A 1 261 ? -13.361 -3.157 26.416 1.00 95.00 261 PRO A C 1
ATOM 2005 O O . PRO A 1 261 ? -13.441 -2.986 27.626 1.00 95.00 261 PRO A O 1
ATOM 2008 N N . LYS A 1 262 ? -12.324 -2.720 25.690 1.00 96.25 262 LYS A N 1
ATOM 2009 C CA . LYS A 1 262 ? -11.205 -1.934 26.226 1.00 96.25 262 LYS A CA 1
ATOM 2010 C C . LYS A 1 262 ? -11.229 -0.469 25.795 1.00 96.25 262 LYS A C 1
ATOM 2012 O O . LYS A 1 262 ? -10.283 0.239 26.108 1.00 96.25 262 LYS A O 1
ATOM 2017 N N . LEU A 1 263 ? -12.246 -0.022 25.054 1.00 94.88 263 LEU A N 1
ATOM 2018 C CA . LEU A 1 263 ? -12.265 1.344 24.539 1.00 94.88 263 LEU A CA 1
ATOM 2019 C C . LEU A 1 263 ? -12.532 2.320 25.690 1.00 94.88 263 LEU A C 1
ATOM 2021 O O . LEU A 1 263 ? -13.618 2.328 26.261 1.00 94.88 263 LEU A O 1
ATOM 2025 N N . GLU A 1 264 ? -11.529 3.129 26.014 1.00 90.00 264 GLU A N 1
ATOM 2026 C CA . GLU A 1 264 ? -11.537 4.047 27.157 1.00 90.00 264 GLU A CA 1
ATOM 2027 C C . GLU A 1 264 ? -11.903 5.481 26.749 1.00 90.00 264 GLU A C 1
ATOM 2029 O O . GLU A 1 264 ? -12.455 6.226 27.556 1.00 90.00 264 GLU A O 1
ATOM 2034 N N . SER A 1 265 ? -11.601 5.901 25.513 1.00 78.00 265 SER A N 1
ATOM 2035 C CA . SER A 1 265 ? -11.815 7.292 25.088 1.00 78.00 265 SER A CA 1
ATOM 2036 C C . SER A 1 265 ? -11.999 7.484 23.580 1.00 78.00 265 SER A C 1
ATOM 2038 O O . SER A 1 265 ? -11.408 6.780 22.753 1.00 78.00 265 SER A O 1
ATOM 2040 N N . PHE A 1 266 ? -12.794 8.510 23.261 1.00 71.56 266 PHE A N 1
ATOM 2041 C CA . PHE A 1 266 ? -12.729 9.284 22.025 1.00 71.56 266 PHE A CA 1
ATOM 2042 C C . PHE A 1 266 ? -12.083 10.617 22.385 1.00 71.56 266 PHE A C 1
ATOM 2044 O O . PHE A 1 266 ? -12.632 11.345 23.213 1.00 71.56 266 PHE A O 1
ATOM 2051 N N . ILE A 1 267 ? -10.913 10.921 21.835 1.00 57.31 267 ILE A N 1
ATOM 2052 C CA . ILE A 1 267 ? -10.319 12.246 22.033 1.00 57.31 267 ILE A CA 1
ATOM 2053 C C . ILE A 1 267 ? -10.918 13.144 20.943 1.00 57.31 267 ILE A C 1
ATOM 2055 O O . ILE A 1 267 ? -10.840 12.803 19.765 1.00 57.31 267 ILE A O 1
ATOM 2059 N N . GLN A 1 268 ? -11.618 14.206 21.353 1.00 46.16 268 GLN A N 1
ATOM 2060 C CA . GLN A 1 268 ? -12.132 15.254 20.462 1.00 46.16 268 GLN A CA 1
ATOM 2061 C C . GLN A 1 268 ? -11.033 16.254 20.121 1.00 46.16 268 GLN A C 1
ATOM 2063 O O . GLN A 1 268 ? -10.248 16.586 21.039 1.00 46.16 268 GLN A O 1
#

Secondary structure (DSSP, 8-state):
----------------HHHHHHHHHHHHTTS----------TTEEES-EE--TTHHHHHTT-SEEES-EEEES---SEEE-TT--EESS-EEEE--SS--EEE-TT--EEEEEEEEE--TT--EEE-TT--EEEEEEEEEETT--EEE-TT--EEEEEEEEEE---EEE-TT--EESS-EEEEEETT--EEE-TT--EESS-EEEE-SS--SS-EEE-TT--EESS-EEEES-SEEE-TT--EESS-EEE-S---S----TT--EE--

pLDDT: mean 89.81, std 15.14, range [32.28, 98.94]